Protein AF-A0A800L6W4-F1 (afdb_monomer)

Mean predicted aligned error: 12.7 Å

Solvent-accessible surface area (backbone atoms only — not comparable to full-atom values): 12677 Å² total; per-residue (Å²): 140,82,84,87,80,85,79,83,79,81,82,79,81,77,79,82,71,78,87,62,47,75,42,78,40,44,30,15,32,66,43,82,37,75,94,74,38,31,36,28,30,40,28,51,67,32,86,101,76,44,72,61,48,75,47,75,37,37,46,89,53,74,74,60,54,64,91,66,54,74,33,32,14,34,38,30,38,41,38,42,47,98,89,54,60,32,48,43,71,62,38,81,78,50,78,35,78,63,79,73,78,62,77,56,62,73,51,68,35,80,89,58,45,88,81,57,95,90,59,85,78,82,75,50,76,49,66,39,70,84,67,44,82,45,45,72,70,70,76,86,84,53,50,72,46,80,44,75,38,48,91,84,60,81,52,64,87,45,42,57,42,52,50,54,51,50,45,53,49,52,62,74,44,63,90,43,90,52,58,45,82,45,80,44,66,79,43,65,92,71,54,39,40,65,52,45,38,73,74,42,55,90,74,109

Foldseek 3Di:
DDDDDDDDDDPDPPPPDDDKDKWKKKFFFADDDVVQQWTWTQIDDTPPADHGDTDIFHHPDCVQCVPPDGQFIWIWIWIHGPPDIHIGDIDGPGGHDDPPVPVPVVQVPPLNDDDDPPDDHDWDWDAALVRDIDIPPPDPQAAEDEAEAALPHPDCCHRVVVLVVLLVVCVVCVVPPRYYYYYDYPPPVPDDSPNCCVRCVVSD

Nearest PDB structures (foldseek):
  6n5u-assembly3_C  TM=8.182E-01  e=1.299E-03  Arabidopsis thaliana
  6n5u-assembly2_B  TM=8.202E-01  e=5.659E-03  Arabidopsis thaliana
  2b7j-assembly3_C  TM=8.328E-01  e=1.451E-02  Saccharomyces cerevisiae
  2b7k-assembly3_C  TM=8.221E-01  e=1.451E-02  Saccharomyces cerevisiae
  2b7j-assembly4_D  TM=8.235E-01  e=1.836E-02  Saccharomyces cerevisiae

Structure (mmCIF, N/CA/C/O backbone):
data_AF-A0A800L6W4-F1
#
_entry.id   AF-A0A800L6W4-F1
#
loop_
_atom_site.group_PDB
_atom_site.id
_atom_site.type_symbol
_atom_site.label_atom_id
_atom_site.label_alt_id
_atom_site.label_comp_id
_atom_site.label_asym_id
_atom_site.label_entity_id
_atom_site.label_seq_id
_atom_site.pdbx_PDB_ins_code
_atom_site.Cartn_x
_atom_site.Cartn_y
_atom_site.Cartn_z
_atom_site.occupancy
_atom_site.B_iso_or_equiv
_atom_site.auth_seq_id
_atom_site.auth_comp_id
_atom_site.auth_asym_id
_atom_site.auth_atom_id
_atom_site.pdbx_PDB_model_num
ATOM 1 N N . MET A 1 1 ? 34.433 -32.380 54.733 1.00 36.97 1 MET A N 1
ATOM 2 C CA . MET A 1 1 ? 33.010 -32.759 54.606 1.00 36.97 1 MET A CA 1
ATOM 3 C C . MET A 1 1 ? 32.184 -31.540 55.005 1.00 36.97 1 MET A C 1
ATOM 5 O O . MET A 1 1 ? 31.863 -31.369 56.168 1.00 36.97 1 MET A O 1
ATOM 9 N N . GLU A 1 2 ? 32.315 -30.470 54.226 1.00 40.66 2 GLU A N 1
ATOM 10 C CA . GLU A 1 2 ? 31.406 -30.042 53.142 1.00 40.66 2 GLU A CA 1
ATOM 11 C C . GLU A 1 2 ? 30.227 -29.216 53.678 1.00 40.66 2 GLU A C 1
ATOM 13 O O . GLU A 1 2 ? 29.269 -29.733 54.242 1.00 40.66 2 GLU A O 1
ATOM 18 N N . LYS A 1 3 ? 30.357 -27.890 53.530 1.00 40.25 3 LYS A N 1
ATOM 19 C CA . LYS A 1 3 ? 29.309 -26.895 53.767 1.00 40.25 3 LYS A CA 1
ATOM 20 C C . LYS A 1 3 ? 28.619 -26.637 52.427 1.00 40.25 3 LYS A C 1
ATOM 22 O O . LYS A 1 3 ? 29.251 -26.115 51.514 1.00 40.25 3 LYS A O 1
ATOM 27 N N . ILE A 1 4 ? 27.349 -27.006 52.318 1.00 47.44 4 ILE A N 1
ATOM 28 C CA . ILE A 1 4 ? 26.516 -26.748 51.140 1.00 47.44 4 ILE A CA 1
ATOM 29 C C . ILE A 1 4 ? 25.973 -25.320 51.256 1.00 47.44 4 ILE A C 1
ATOM 31 O O . ILE A 1 4 ? 25.172 -25.022 52.138 1.00 47.44 4 ILE A O 1
ATOM 35 N N . ILE A 1 5 ? 26.452 -24.426 50.392 1.00 48.84 5 ILE A N 1
ATOM 36 C CA . ILE A 1 5 ? 25.929 -23.066 50.225 1.00 48.84 5 ILE A CA 1
ATOM 37 C C . ILE A 1 5 ? 24.896 -23.124 49.098 1.00 48.84 5 ILE A C 1
ATOM 39 O O . ILE A 1 5 ? 25.245 -23.355 47.942 1.00 48.84 5 ILE A O 1
ATOM 43 N N . LEU A 1 6 ? 23.621 -22.949 49.444 1.00 44.56 6 LEU A N 1
ATOM 44 C CA . LEU A 1 6 ? 22.510 -22.911 48.496 1.00 44.56 6 LEU A CA 1
ATOM 45 C C . LEU A 1 6 ? 22.386 -21.480 47.940 1.00 44.56 6 LEU A C 1
ATOM 47 O O . LEU A 1 6 ? 21.906 -20.581 48.628 1.00 44.56 6 LEU A O 1
ATOM 51 N N . PHE A 1 7 ? 22.860 -21.251 46.715 1.00 46.22 7 PHE A N 1
ATOM 52 C CA . PHE A 1 7 ? 22.693 -19.980 46.005 1.00 46.22 7 PHE A CA 1
ATOM 53 C C . PHE A 1 7 ? 21.312 -19.963 45.330 1.00 46.22 7 PHE A C 1
ATOM 55 O O . PHE A 1 7 ? 21.076 -20.684 44.361 1.00 46.22 7 PHE A O 1
ATOM 62 N N . LEU A 1 8 ? 20.385 -19.163 45.859 1.00 48.22 8 LEU A N 1
ATOM 63 C CA . LEU A 1 8 ? 19.062 -18.945 45.274 1.00 48.22 8 LEU A CA 1
ATOM 64 C C . LEU A 1 8 ? 19.195 -17.918 44.134 1.00 48.22 8 LEU A C 1
ATOM 66 O O . LEU A 1 8 ? 19.277 -16.715 44.374 1.00 48.22 8 LEU A O 1
ATOM 70 N N . GLY A 1 9 ? 19.286 -18.398 42.893 1.00 49.75 9 GLY A N 1
ATOM 71 C CA . GLY A 1 9 ? 19.338 -17.556 41.698 1.00 49.75 9 GLY A CA 1
ATOM 72 C C . GLY A 1 9 ? 17.978 -16.923 41.401 1.00 49.75 9 GLY A C 1
ATOM 73 O O . GLY A 1 9 ? 17.054 -17.607 40.967 1.00 49.75 9 GLY A O 1
ATOM 74 N N . LEU A 1 10 ? 17.863 -15.614 41.625 1.00 52.31 10 LEU A N 1
ATOM 75 C CA . LEU A 1 10 ? 16.719 -14.799 41.224 1.00 52.31 10 LEU A CA 1
ATOM 76 C C . LEU A 1 10 ? 16.813 -14.522 39.713 1.00 52.31 10 LEU A C 1
ATOM 78 O O . LEU A 1 10 ? 17.519 -13.614 39.280 1.00 52.31 10 LEU A O 1
ATOM 82 N N . ILE A 1 11 ? 16.128 -15.334 38.905 1.00 54.44 11 ILE A N 1
ATOM 83 C CA . ILE A 1 11 ? 15.961 -15.096 37.466 1.00 54.44 11 ILE A CA 1
ATOM 84 C C . ILE A 1 11 ? 14.954 -13.953 37.300 1.00 54.44 11 ILE A C 1
ATOM 86 O O . ILE A 1 11 ? 13.747 -14.138 37.442 1.00 54.44 11 ILE A O 1
ATOM 90 N N . ILE A 1 12 ? 15.460 -12.752 37.026 1.00 54.62 12 ILE A N 1
ATOM 91 C CA . ILE A 1 12 ? 14.649 -11.608 36.609 1.00 54.62 12 ILE A CA 1
ATOM 92 C C . ILE A 1 12 ? 14.424 -11.750 35.101 1.00 54.62 12 ILE A C 1
ATOM 94 O O . ILE A 1 12 ? 15.284 -11.391 34.297 1.00 54.62 12 ILE A O 1
ATOM 98 N N . CYS A 1 13 ? 13.272 -12.295 34.712 1.00 50.19 13 CYS A N 1
ATOM 99 C CA . CYS A 1 13 ? 12.806 -12.262 33.328 1.00 50.19 13 CYS A CA 1
ATOM 100 C C . CYS A 1 13 ? 12.400 -10.827 32.965 1.00 50.19 13 CYS A C 1
ATOM 102 O O . CYS A 1 13 ? 11.241 -10.443 33.115 1.00 50.19 13 CYS A O 1
ATOM 104 N N . PHE A 1 14 ? 13.349 -10.027 32.478 1.00 50.72 14 PHE A N 1
ATOM 105 C CA . PHE A 1 14 ? 13.030 -8.821 31.717 1.00 50.72 14 PHE A CA 1
ATOM 106 C C . PHE A 1 14 ? 12.394 -9.254 30.391 1.00 50.72 14 PHE A C 1
ATOM 108 O O . PHE A 1 14 ? 13.086 -9.605 29.438 1.00 50.72 14 PHE A O 1
ATOM 115 N N . SER A 1 15 ? 11.060 -9.269 30.344 1.00 46.81 15 SER A N 1
ATOM 116 C CA . SER A 1 15 ? 10.336 -9.353 29.076 1.00 46.81 15 SER A CA 1
ATOM 117 C C . SER A 1 15 ? 10.542 -8.037 28.336 1.00 46.81 15 SER A C 1
ATOM 119 O O . SER A 1 15 ? 9.960 -7.013 28.686 1.00 46.81 15 SER A O 1
ATOM 121 N N . CYS A 1 16 ? 11.424 -8.065 27.343 1.00 44.84 16 CYS A N 1
ATOM 122 C CA . CYS A 1 16 ? 11.610 -6.985 26.390 1.00 44.84 16 CYS A CA 1
ATOM 123 C C . CYS A 1 16 ? 10.446 -7.052 25.391 1.00 44.84 16 CYS A C 1
ATOM 125 O O . CYS A 1 16 ? 10.519 -7.780 24.406 1.00 44.84 16 CYS A O 1
ATOM 127 N N . SER A 1 17 ? 9.336 -6.377 25.691 1.00 57.38 17 SER A N 1
ATOM 128 C CA . SER A 1 17 ? 8.294 -6.121 24.693 1.00 57.38 17 SER A CA 1
ATOM 129 C C . SER A 1 17 ? 8.582 -4.763 24.073 1.00 57.38 17 SER A C 1
ATOM 131 O O . SER A 1 17 ? 8.652 -3.767 24.797 1.00 57.38 17 SER A O 1
ATOM 133 N N . SER A 1 18 ? 8.761 -4.720 22.753 1.00 61.53 18 SER A N 1
ATOM 134 C CA . SER A 1 18 ? 8.815 -3.470 21.997 1.00 61.53 18 SER A CA 1
ATOM 135 C C . SER A 1 18 ? 7.578 -2.615 22.309 1.00 61.53 18 SER A C 1
ATOM 137 O O . SER A 1 18 ? 6.498 -3.174 22.533 1.00 61.53 18 SER A O 1
ATOM 139 N N . PRO A 1 19 ? 7.694 -1.278 22.339 1.00 72.00 19 PRO A N 1
ATOM 140 C CA . PRO A 1 19 ? 6.543 -0.416 22.561 1.00 72.00 19 PRO A CA 1
ATOM 141 C C . PRO A 1 19 ? 5.591 -0.477 21.356 1.00 72.00 19 PRO A C 1
ATOM 143 O O . PRO A 1 19 ? 5.882 0.071 20.297 1.00 72.00 19 PRO A O 1
ATOM 146 N N . GLU A 1 20 ? 4.441 -1.133 21.528 1.00 83.44 20 GLU A N 1
ATOM 147 C CA . GLU A 1 20 ? 3.337 -1.105 20.562 1.00 83.44 20 GLU A CA 1
ATOM 148 C C . GLU A 1 20 ? 2.780 0.325 20.457 1.00 83.44 20 GLU A C 1
ATOM 150 O O . GLU A 1 20 ? 2.462 0.951 21.475 1.00 83.44 20 GLU A O 1
ATOM 155 N N . LYS A 1 21 ? 2.619 0.850 19.235 1.00 90.44 21 LYS A N 1
ATOM 156 C CA . LYS A 1 21 ? 1.853 2.087 19.028 1.00 90.44 21 LYS A CA 1
ATOM 157 C C . LYS A 1 21 ? 0.373 1.737 18.971 1.00 90.44 21 LYS A C 1
ATOM 159 O O . LYS A 1 21 ? -0.017 0.799 18.287 1.00 90.44 21 LYS A O 1
ATOM 164 N N . ILE A 1 22 ? -0.455 2.484 19.690 1.00 94.19 22 ILE A N 1
ATOM 165 C CA . ILE A 1 22 ? -1.898 2.244 19.741 1.00 94.19 22 ILE A CA 1
ATOM 166 C C . ILE A 1 22 ? -2.604 3.486 19.219 1.00 94.19 22 ILE A C 1
ATOM 168 O O . ILE A 1 22 ? -2.436 4.577 19.765 1.00 94.19 22 ILE A O 1
ATOM 172 N N . TYR A 1 23 ? -3.419 3.300 18.189 1.00 94.44 23 TYR A N 1
ATOM 173 C CA . TYR A 1 23 ? -4.260 4.335 17.613 1.00 94.44 23 TYR A CA 1
ATOM 174 C C . TYR A 1 23 ? -5.701 4.131 18.076 1.00 94.44 23 TYR A C 1
ATOM 176 O O . TYR A 1 23 ? -6.226 3.019 18.049 1.00 94.44 23 TYR A O 1
ATOM 184 N N . SER A 1 24 ? -6.346 5.208 18.519 1.00 95.94 24 SER A N 1
ATOM 185 C CA . SER A 1 24 ? -7.789 5.194 18.773 1.00 95.94 24 SER A CA 1
ATOM 186 C C . SER A 1 24 ? -8.513 5.439 17.461 1.00 95.94 24 SER A C 1
ATOM 188 O O . SER A 1 24 ? -8.347 6.504 16.866 1.00 95.94 24 SER A O 1
ATOM 190 N N . VAL A 1 25 ? -9.307 4.468 17.024 1.00 96.44 25 VAL A N 1
ATOM 191 C CA . VAL A 1 25 ? -9.984 4.506 15.729 1.00 96.44 25 VAL A CA 1
ATOM 192 C C . VAL A 1 25 ? -11.489 4.537 15.938 1.00 96.44 25 VAL A C 1
ATOM 194 O O . VAL A 1 25 ? -12.028 3.946 16.878 1.00 96.44 25 VAL A O 1
ATOM 197 N N . LYS A 1 26 ? -12.160 5.273 15.059 1.00 96.50 26 LYS A N 1
ATOM 198 C CA . LYS A 1 26 ? -13.613 5.353 14.965 1.00 96.50 26 LYS A CA 1
ATOM 199 C C . LYS A 1 26 ? -14.009 4.994 13.548 1.00 96.50 26 LYS A C 1
ATOM 201 O O . LYS A 1 26 ? -13.270 5.315 12.622 1.00 96.50 26 LYS A O 1
ATOM 206 N N . GLY A 1 27 ? -15.146 4.341 13.384 1.00 95.81 27 GLY A N 1
ATOM 207 C CA . GLY A 1 27 ? -15.645 4.014 12.058 1.00 95.81 27 GLY A CA 1
ATOM 208 C C . GLY A 1 27 ? -16.964 3.269 12.088 1.00 95.81 27 GLY A C 1
ATOM 209 O O . GLY A 1 27 ? -17.543 3.050 13.154 1.00 95.81 27 GLY A O 1
ATOM 210 N N . THR A 1 28 ? -17.407 2.864 10.907 1.00 96.75 28 THR A N 1
ATOM 211 C CA . THR A 1 28 ? -18.587 2.025 10.699 1.00 96.75 28 THR A CA 1
ATOM 212 C C . THR A 1 28 ? -18.152 0.681 10.127 1.00 96.75 28 THR A C 1
ATOM 214 O O . THR A 1 28 ? -17.348 0.638 9.194 1.00 96.75 28 THR A O 1
ATOM 217 N N . ILE A 1 29 ? -18.665 -0.421 10.676 1.00 96.50 29 ILE A N 1
ATOM 218 C CA . ILE A 1 29 ? -18.371 -1.768 10.172 1.00 96.50 29 ILE A CA 1
ATOM 219 C C . ILE A 1 29 ? -18.951 -1.912 8.768 1.00 96.50 29 ILE A C 1
ATOM 221 O O . ILE A 1 29 ? -20.168 -1.879 8.608 1.00 96.50 29 ILE A O 1
ATOM 225 N N . TYR A 1 30 ? -18.077 -2.095 7.781 1.00 94.19 30 TYR A N 1
ATOM 226 C CA . TYR A 1 30 ? -18.445 -2.280 6.379 1.00 94.19 30 TYR A CA 1
ATOM 227 C C . TYR A 1 30 ? -18.645 -3.764 6.055 1.00 94.19 30 TYR A C 1
ATOM 229 O O . TYR A 1 30 ? -19.641 -4.145 5.453 1.00 94.19 30 TYR A O 1
ATOM 237 N N . GLU A 1 31 ? -17.740 -4.625 6.523 1.00 94.88 31 GLU A N 1
ATOM 238 C CA . GLU A 1 31 ? -17.787 -6.060 6.240 1.00 94.88 31 GLU A CA 1
ATOM 239 C C . GLU A 1 31 ? -17.148 -6.861 7.382 1.00 94.88 31 GLU A C 1
ATOM 241 O O . GLU A 1 31 ? -16.187 -6.410 8.005 1.00 94.88 31 GLU A O 1
ATOM 246 N N . ILE A 1 32 ? -17.639 -8.073 7.651 1.00 94.69 32 ILE A N 1
ATOM 247 C CA . ILE A 1 32 ? -17.076 -8.977 8.666 1.00 94.69 32 ILE A CA 1
ATOM 248 C C . ILE A 1 32 ? -16.663 -10.282 7.977 1.00 94.69 32 ILE A C 1
ATOM 250 O O . ILE A 1 32 ? -17.503 -10.943 7.369 1.00 94.69 32 ILE A O 1
ATOM 254 N N . LYS A 1 33 ? -15.385 -10.675 8.094 1.00 92.62 33 LYS A N 1
ATOM 255 C CA . LYS A 1 33 ? -14.810 -11.891 7.483 1.00 92.62 33 LYS A CA 1
ATOM 256 C C . LYS A 1 33 ? -14.187 -12.805 8.549 1.00 92.62 33 LYS A C 1
ATOM 258 O O . LYS A 1 33 ? -12.958 -12.848 8.670 1.00 92.62 33 LYS A O 1
ATOM 263 N N . PRO A 1 34 ? -14.995 -13.568 9.314 1.00 91.06 34 PRO A N 1
ATOM 264 C CA . PRO A 1 34 ? -14.485 -14.432 10.381 1.00 91.06 34 PRO A CA 1
ATOM 265 C C . PRO A 1 34 ? -13.503 -15.487 9.861 1.00 91.06 34 PRO A C 1
ATOM 267 O O . PRO A 1 34 ? -12.469 -15.719 10.480 1.00 91.06 34 PRO A O 1
ATOM 270 N N . ASP A 1 35 ? -13.776 -16.053 8.680 1.00 90.94 35 ASP A N 1
ATOM 271 C CA . ASP A 1 35 ? -12.936 -17.079 8.046 1.00 90.94 35 ASP A CA 1
ATOM 272 C C . ASP A 1 35 ? -11.521 -16.577 7.718 1.00 90.94 35 ASP A C 1
ATOM 274 O O . ASP A 1 35 ? -10.576 -17.360 7.665 1.00 90.94 35 ASP A O 1
ATOM 278 N N . SER A 1 36 ? -11.363 -15.266 7.507 1.00 91.12 36 SER A N 1
ATOM 279 C CA . SER A 1 36 ? -10.074 -14.618 7.229 1.00 91.12 36 SER A CA 1
ATOM 280 C C . SER A 1 36 ? -9.477 -13.906 8.445 1.00 91.12 36 SER A C 1
ATOM 282 O O . SER A 1 36 ? -8.450 -13.256 8.296 1.00 91.12 36 SER A O 1
ATOM 284 N N . MET A 1 37 ? -10.087 -14.012 9.636 1.00 93.50 37 MET A N 1
ATOM 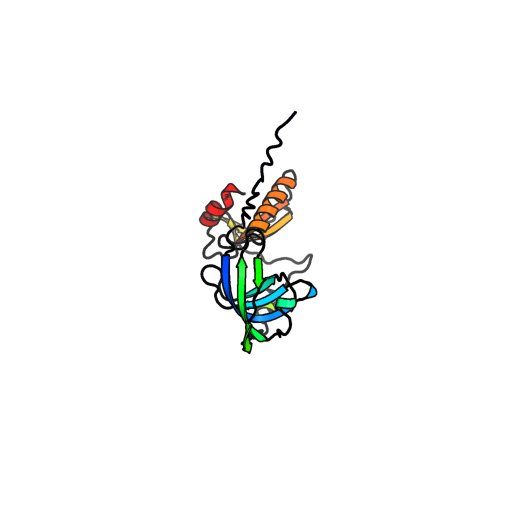285 C CA . MET A 1 37 ? -9.701 -13.251 10.837 1.00 93.50 37 MET A CA 1
ATOM 286 C C . MET A 1 37 ? -9.625 -11.736 10.575 1.00 93.50 37 MET A C 1
ATOM 288 O O . MET A 1 37 ? -8.721 -11.064 11.065 1.00 93.50 37 MET A O 1
ATOM 292 N N . MET A 1 38 ? -10.560 -11.191 9.792 1.00 94.44 38 MET A N 1
ATOM 293 C CA . MET A 1 38 ? -10.549 -9.784 9.381 1.00 94.44 38 MET A CA 1
ATOM 294 C C . MET A 1 38 ? -11.916 -9.123 9.551 1.00 94.44 38 MET A C 1
ATOM 296 O O . MET A 1 38 ? -12.968 -9.755 9.429 1.00 94.44 38 MET A O 1
ATOM 300 N N . ILE A 1 39 ? -11.891 -7.811 9.768 1.00 95.44 39 ILE A N 1
ATOM 301 C CA . ILE A 1 39 ? -13.066 -6.939 9.739 1.00 95.44 39 ILE A CA 1
ATOM 302 C C . ILE A 1 39 ? -12.753 -5.697 8.901 1.00 95.44 39 ILE A C 1
ATOM 304 O O . ILE A 1 39 ? -11.740 -5.041 9.125 1.00 95.44 39 ILE A O 1
ATOM 308 N N . ALA A 1 40 ? -13.589 -5.382 7.914 1.00 95.38 40 ALA A N 1
ATOM 309 C CA . ALA A 1 40 ? -13.449 -4.174 7.108 1.00 95.38 40 ALA A CA 1
ATOM 310 C C . ALA A 1 40 ? -14.266 -3.040 7.725 1.00 95.38 40 ALA A C 1
ATOM 312 O O . ALA A 1 40 ? -15.450 -3.203 8.032 1.00 95.38 40 ALA A O 1
ATOM 313 N N . ILE A 1 41 ? -13.631 -1.887 7.920 1.00 95.12 41 ILE A N 1
ATOM 314 C CA . ILE A 1 41 ? -14.242 -0.735 8.584 1.00 95.12 41 ILE A CA 1
ATOM 315 C C . ILE A 1 41 ? -14.008 0.499 7.725 1.00 95.12 41 ILE A C 1
ATOM 317 O O . ILE A 1 41 ? -12.872 0.794 7.354 1.00 95.12 41 ILE A O 1
ATOM 321 N N . ALA A 1 42 ? -15.088 1.229 7.454 1.00 94.69 42 ALA A N 1
ATOM 322 C CA . ALA A 1 42 ? -15.032 2.597 6.963 1.00 94.69 42 ALA A CA 1
ATOM 323 C C . ALA A 1 42 ? -14.629 3.490 8.143 1.00 94.69 42 ALA A C 1
ATOM 325 O O . ALA A 1 42 ? -15.470 3.829 8.981 1.00 94.69 42 ALA A O 1
ATOM 326 N N . HIS A 1 43 ? -13.335 3.768 8.287 1.00 93.81 43 HIS A N 1
ATOM 327 C CA . HIS A 1 43 ? -12.814 4.487 9.446 1.00 93.81 43 HIS A CA 1
ATOM 328 C C . HIS A 1 43 ? -12.689 5.989 9.184 1.00 93.81 43 HIS A C 1
ATOM 330 O O . HIS A 1 43 ? -12.437 6.428 8.064 1.00 93.81 43 HIS A O 1
ATOM 336 N N . ASP A 1 44 ? -12.815 6.775 10.248 1.00 93.06 44 ASP A N 1
ATOM 337 C CA . ASP A 1 44 ? -12.512 8.203 10.257 1.00 93.06 44 ASP A CA 1
ATOM 338 C C . ASP A 1 44 ? -10.995 8.433 10.181 1.00 93.06 44 ASP A C 1
ATOM 340 O O . ASP A 1 44 ? -10.193 7.508 10.317 1.00 93.06 44 ASP A O 1
ATOM 344 N N . THR A 1 45 ? -10.569 9.688 10.036 1.00 90.81 45 THR A N 1
ATOM 345 C CA . THR A 1 45 ? -9.148 10.053 10.075 1.00 90.81 45 THR A CA 1
ATOM 346 C C . THR A 1 45 ? -8.477 9.477 11.320 1.00 90.81 45 THR A C 1
ATOM 348 O O . THR A 1 45 ? -8.868 9.797 12.446 1.00 90.81 45 THR A O 1
ATOM 351 N N . ILE A 1 46 ? -7.424 8.687 11.114 1.00 91.94 46 ILE A N 1
ATOM 352 C CA . ILE A 1 46 ? -6.540 8.218 12.177 1.00 91.94 46 ILE A CA 1
ATOM 353 C C . ILE A 1 46 ? -5.369 9.205 12.236 1.00 91.94 46 ILE A C 1
ATOM 355 O O . ILE A 1 46 ? -4.558 9.228 11.301 1.00 91.94 46 ILE A O 1
ATOM 359 N N . PRO A 1 47 ? -5.276 10.046 13.287 1.00 88.56 47 PRO A N 1
ATOM 360 C CA . PRO A 1 47 ? -4.248 11.075 13.368 1.00 88.56 47 PRO A CA 1
ATOM 361 C C . PRO A 1 47 ? -2.848 10.489 13.199 1.00 88.56 47 PRO A C 1
ATOM 363 O O . PRO A 1 47 ? -2.538 9.434 13.754 1.00 88.56 47 PRO A O 1
ATOM 366 N N . ASP A 1 48 ? -2.026 11.185 12.414 1.00 84.44 48 ASP A N 1
ATOM 367 C CA . ASP A 1 48 ? -0.632 10.826 12.131 1.00 84.44 48 ASP A CA 1
ATOM 368 C C . ASP A 1 48 ? -0.437 9.460 11.449 1.00 84.44 48 ASP A C 1
ATOM 370 O O . ASP A 1 48 ? 0.681 8.939 11.421 1.00 84.44 48 ASP A O 1
ATOM 374 N N . LEU A 1 49 ? -1.506 8.876 10.892 1.00 83.31 49 LEU A N 1
ATOM 375 C CA . LEU A 1 49 ? -1.447 7.577 10.231 1.00 83.31 49 LEU A CA 1
ATOM 376 C C . LEU A 1 49 ? -2.110 7.564 8.853 1.00 83.31 49 LEU A C 1
ATOM 378 O O . LEU A 1 49 ? -1.446 7.225 7.876 1.00 83.31 49 LEU A O 1
ATOM 382 N N . MET A 1 50 ? -3.402 7.894 8.761 1.00 84.88 50 MET A N 1
ATOM 383 C CA . MET A 1 50 ? -4.155 7.768 7.506 1.00 84.88 50 MET A CA 1
ATOM 384 C C . MET A 1 50 ? -5.474 8.554 7.500 1.00 84.88 50 MET A C 1
ATOM 386 O O . MET A 1 50 ? -6.092 8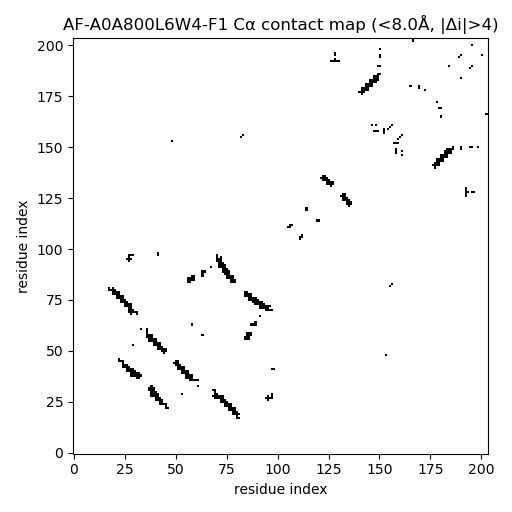.792 8.540 1.00 84.88 50 MET A O 1
ATOM 390 N N . TYR A 1 51 ? -5.894 8.952 6.298 1.00 85.50 51 TYR A N 1
ATOM 391 C CA . TYR A 1 51 ? -7.173 9.614 6.019 1.00 85.50 51 TYR A CA 1
ATOM 392 C C . TYR A 1 51 ? -8.345 8.614 6.014 1.00 85.50 51 TYR A C 1
ATOM 394 O O . TYR A 1 51 ? -8.090 7.411 6.000 1.00 85.50 51 TYR A O 1
ATOM 402 N N . PRO A 1 52 ? -9.610 9.081 6.037 1.00 89.25 52 PRO A N 1
ATOM 403 C CA . PRO A 1 52 ? -10.770 8.197 6.029 1.00 89.25 52 PRO A CA 1
ATOM 404 C C . PRO A 1 52 ? -10.810 7.305 4.785 1.00 89.25 52 PRO A C 1
ATOM 406 O O . PRO A 1 52 ? -10.672 7.807 3.669 1.00 89.25 52 PRO A O 1
ATOM 409 N N . MET A 1 53 ? -11.006 6.003 4.980 1.00 87.94 53 MET A N 1
ATOM 410 C CA . MET A 1 53 ? -11.146 5.008 3.911 1.00 87.94 53 MET A CA 1
ATOM 411 C C . MET A 1 53 ? -11.770 3.713 4.450 1.00 87.94 53 MET A C 1
ATOM 413 O O . MET A 1 53 ? -11.939 3.545 5.660 1.00 87.94 53 MET A O 1
ATOM 417 N N . ILE A 1 54 ? -12.108 2.792 3.545 1.00 91.88 54 ILE A N 1
ATOM 418 C CA . ILE A 1 54 ? -12.501 1.423 3.888 1.00 91.88 54 ILE A CA 1
ATOM 419 C C . ILE A 1 54 ? -11.251 0.557 3.821 1.00 91.88 54 ILE A C 1
ATOM 421 O O . ILE A 1 54 ? -10.620 0.454 2.771 1.00 91.88 54 ILE A O 1
ATOM 425 N N . MET A 1 55 ? -10.887 -0.082 4.929 1.00 91.19 55 MET A N 1
ATOM 426 C CA . MET A 1 55 ? -9.776 -1.030 4.926 1.00 91.19 55 MET A CA 1
ATOM 427 C C . MET A 1 55 ? -10.031 -2.219 5.856 1.00 91.19 55 MET A C 1
ATOM 429 O O . MET A 1 55 ? -10.763 -2.082 6.844 1.00 91.19 55 MET A O 1
ATOM 433 N N . PRO A 1 56 ? -9.434 -3.388 5.559 1.00 93.31 56 PRO A N 1
ATOM 434 C CA . PRO A 1 56 ? -9.459 -4.528 6.458 1.00 93.31 56 PR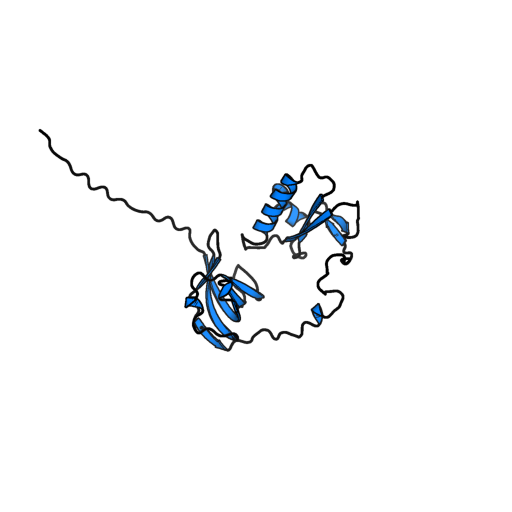O A CA 1
ATOM 435 C C . PRO A 1 56 ? -8.521 -4.313 7.652 1.00 93.31 56 PRO A C 1
ATOM 437 O O . PRO A 1 56 ? -7.393 -3.841 7.507 1.00 93.31 56 PRO A O 1
ATOM 440 N N . PHE A 1 57 ? -8.985 -4.720 8.828 1.00 94.25 57 PHE A N 1
ATOM 441 C CA . PHE A 1 57 ? -8.212 -4.815 10.058 1.00 94.25 57 PHE A CA 1
ATOM 442 C C . PHE A 1 57 ? -8.128 -6.277 10.495 1.00 94.25 57 PHE A C 1
ATOM 444 O O . PHE A 1 57 ? -9.153 -6.953 10.618 1.00 94.25 57 PHE A O 1
ATOM 451 N N . ASP A 1 58 ? -6.910 -6.748 10.762 1.00 94.62 58 ASP A N 1
ATOM 452 C CA . ASP A 1 58 ? -6.672 -8.101 11.266 1.00 94.62 58 ASP A CA 1
ATOM 453 C C . ASP A 1 58 ? -7.174 -8.257 12.708 1.00 94.62 58 ASP A C 1
ATOM 455 O O . ASP A 1 58 ? -7.114 -7.330 13.522 1.00 94.62 58 ASP A O 1
ATOM 459 N N . LEU A 1 59 ? -7.612 -9.464 13.053 1.00 94.62 59 LEU A N 1
ATOM 460 C CA . LEU A 1 59 ? -8.085 -9.851 14.377 1.00 94.62 59 LEU A CA 1
ATOM 461 C C . LEU A 1 59 ? -7.162 -10.917 14.969 1.00 94.62 59 LEU A C 1
ATOM 463 O O . LEU A 1 59 ? -6.726 -11.841 14.286 1.00 94.62 59 LEU A O 1
ATOM 467 N N . LYS A 1 60 ? -6.898 -10.828 16.277 1.00 93.94 60 LYS A N 1
ATOM 468 C CA . LYS A 1 60 ? -6.193 -11.890 17.022 1.00 93.94 60 LYS A CA 1
ATOM 469 C C . LYS A 1 60 ? -7.137 -12.899 17.672 1.00 93.94 60 LYS A C 1
ATOM 471 O O . LYS A 1 60 ? -6.733 -14.032 17.914 1.00 93.94 60 LYS A O 1
ATOM 476 N N . ASP A 1 61 ? -8.366 -12.489 17.960 1.00 93.31 61 ASP A N 1
ATOM 477 C CA . ASP A 1 61 ? -9.395 -13.313 18.590 1.00 93.31 61 ASP A CA 1
ATOM 478 C C . ASP A 1 61 ? -10.752 -12.962 17.968 1.00 93.31 61 ASP A C 1
ATOM 480 O O . ASP A 1 61 ? -11.119 -11.789 17.907 1.00 93.31 61 ASP A O 1
ATOM 484 N N . LEU A 1 62 ? -11.501 -13.967 17.507 1.00 92.31 62 LEU A N 1
ATOM 485 C CA . LEU A 1 62 ? -12.840 -13.769 16.940 1.00 92.31 62 LEU A CA 1
ATOM 486 C C . LEU A 1 62 ? -13.848 -13.276 17.983 1.00 92.31 62 LEU A C 1
ATOM 488 O O . LEU A 1 62 ? -14.854 -12.675 17.618 1.00 92.31 62 LEU A O 1
ATOM 492 N N . LYS A 1 63 ? -13.563 -13.448 19.278 1.00 93.00 63 LYS A N 1
ATOM 493 C CA . LYS A 1 63 ? -14.389 -12.883 20.353 1.00 93.00 63 LYS A CA 1
ATOM 494 C C . LYS A 1 63 ? -14.475 -11.361 20.306 1.00 93.00 63 LYS A C 1
ATOM 496 O O . LYS A 1 63 ? -15.445 -10.799 20.796 1.00 93.00 63 LYS A O 1
ATOM 501 N N . GLU A 1 64 ? -13.488 -10.695 19.708 1.00 89.81 64 GLU A N 1
ATOM 502 C CA . GLU A 1 64 ? -13.484 -9.237 19.531 1.00 89.81 64 GLU A CA 1
ATOM 503 C C . GLU A 1 64 ? -14.624 -8.753 18.622 1.00 89.81 64 GLU A C 1
ATOM 505 O O . GLU A 1 64 ? -15.028 -7.597 18.720 1.00 89.81 64 GLU A O 1
ATOM 510 N N . ILE A 1 65 ? -15.147 -9.631 17.756 1.00 91.62 65 ILE A N 1
ATOM 511 C CA . ILE A 1 65 ? -16.229 -9.320 16.815 1.00 91.62 65 ILE A CA 1
ATOM 512 C C . ILE A 1 65 ? -17.550 -10.029 17.145 1.00 91.62 65 ILE A C 1
ATOM 514 O O . ILE A 1 65 ? -18.518 -9.914 16.392 1.00 91.62 65 ILE A O 1
ATOM 518 N N . GLU A 1 66 ? -17.627 -10.748 18.269 1.00 91.94 66 GLU A N 1
ATOM 519 C CA . GLU A 1 66 ? -18.877 -11.367 18.714 1.00 91.94 66 GLU A CA 1
ATOM 520 C C . GLU A 1 66 ? -19.937 -10.297 19.015 1.00 91.94 66 GLU A C 1
ATOM 522 O O . GLU A 1 66 ? -19.736 -9.393 19.825 1.00 91.94 66 GLU A O 1
ATOM 527 N N . GLY A 1 67 ? -21.098 -10.416 18.368 1.00 91.31 67 GLY A N 1
ATOM 528 C CA . GLY A 1 67 ? -22.217 -9.489 18.551 1.00 91.31 67 GLY A CA 1
ATOM 529 C C . GLY A 1 67 ? -22.104 -8.175 17.774 1.00 91.31 67 GLY A C 1
ATOM 530 O O . GLY A 1 67 ? -22.995 -7.340 17.908 1.00 91.31 67 GLY A O 1
ATOM 531 N N . LEU A 1 68 ? -21.060 -8.000 16.959 1.00 95.88 68 LEU A N 1
ATOM 532 C CA . LEU A 1 68 ? -20.962 -6.889 16.015 1.00 95.88 68 LEU A CA 1
ATOM 533 C C . LEU A 1 68 ? -21.757 -7.184 14.738 1.00 95.88 68 LEU A C 1
ATOM 535 O O . LEU A 1 68 ? -21.811 -8.325 14.277 1.00 95.88 68 LEU A O 1
ATOM 539 N N . SER A 1 69 ? -22.349 -6.146 14.154 1.00 95.31 69 SER A N 1
ATOM 540 C CA . SER A 1 69 ? -23.112 -6.218 12.907 1.00 95.31 69 SER A CA 1
ATOM 541 C C . SER A 1 69 ? -22.625 -5.182 11.895 1.00 95.31 69 SER A C 1
ATOM 543 O O . SER A 1 69 ? -22.125 -4.116 12.254 1.00 95.31 69 SER A O 1
ATOM 545 N N . ILE A 1 70 ? -22.787 -5.485 10.605 1.00 95.44 70 ILE A N 1
ATOM 546 C CA . ILE A 1 70 ? -22.552 -4.513 9.527 1.00 95.44 70 ILE A CA 1
ATOM 547 C C . ILE A 1 70 ? -23.439 -3.283 9.766 1.00 95.44 70 ILE A C 1
ATOM 549 O O . ILE A 1 70 ? -24.615 -3.421 10.099 1.00 95.44 70 ILE A O 1
ATOM 553 N N . GLY A 1 71 ? -22.865 -2.088 9.610 1.00 94.44 71 GLY A N 1
ATOM 554 C CA . GLY A 1 71 ? -23.529 -0.814 9.894 1.00 94.44 71 GLY A CA 1
ATOM 555 C C . GLY A 1 71 ? -23.352 -0.303 11.328 1.00 94.44 71 GLY A C 1
ATOM 556 O O . GLY A 1 71 ? -23.638 0.867 11.591 1.00 94.44 71 GLY A O 1
ATOM 557 N N . ASP A 1 72 ? -22.816 -1.103 12.255 1.00 96.69 72 ASP A N 1
ATOM 558 C CA . ASP A 1 72 ? -22.515 -0.611 13.600 1.00 96.69 72 ASP A CA 1
ATOM 559 C C . ASP A 1 72 ? -21.409 0.448 13.555 1.00 96.69 72 ASP A C 1
ATOM 561 O O . ASP A 1 72 ? -20.345 0.254 12.960 1.00 96.69 72 ASP A O 1
ATOM 565 N N . SER A 1 73 ? -21.637 1.567 14.244 1.00 96.62 73 SER A N 1
ATOM 566 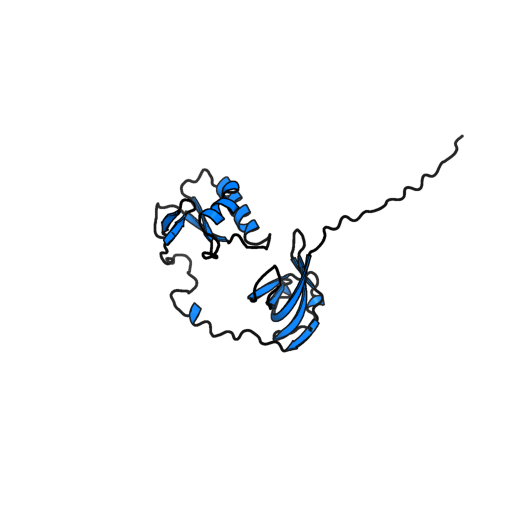C CA . SER A 1 73 ? -20.581 2.532 14.532 1.00 96.62 73 SER A CA 1
ATOM 567 C C . SER A 1 73 ? -19.786 2.045 15.735 1.00 96.62 73 SER A C 1
ATOM 569 O O . SER A 1 73 ? -20.355 1.769 16.797 1.00 96.62 73 SER A O 1
ATOM 571 N N . VAL A 1 74 ? -18.468 1.950 15.581 1.00 97.19 74 VAL A N 1
ATOM 572 C CA . VAL A 1 74 ? -17.561 1.381 16.575 1.00 97.19 74 VAL A CA 1
ATOM 573 C C . VAL A 1 74 ? -16.405 2.313 16.905 1.00 97.19 74 VAL A C 1
ATOM 575 O O . VAL A 1 74 ? -15.861 3.013 16.052 1.00 97.19 74 VAL A O 1
ATOM 578 N N . HIS A 1 75 ? -15.995 2.281 18.170 1.00 97.44 75 HIS A N 1
ATOM 579 C CA . HIS A 1 75 ? -14.685 2.746 18.615 1.00 97.44 75 HIS A CA 1
ATOM 580 C C . HIS A 1 75 ? -13.820 1.529 18.947 1.00 97.44 75 HIS A C 1
ATOM 582 O O . HIS A 1 75 ? -14.304 0.607 19.604 1.00 97.44 75 HIS A O 1
ATOM 588 N N . PHE A 1 76 ? -12.557 1.529 18.533 1.00 97.00 76 PHE A N 1
ATOM 589 C CA . PHE A 1 76 ? -11.636 0.419 18.788 1.00 97.00 76 PHE A CA 1
ATOM 590 C C . PHE A 1 76 ? -10.180 0.889 18.874 1.00 97.00 76 PHE A C 1
ATOM 592 O O . PHE A 1 76 ? -9.845 2.030 18.543 1.00 97.00 76 PHE A O 1
ATOM 599 N N . GLU A 1 77 ? -9.308 0.007 19.356 1.00 96.81 77 GLU A N 1
ATOM 600 C CA . GLU A 1 77 ? -7.861 0.207 19.351 1.00 96.81 77 GLU A CA 1
ATOM 601 C C . GLU A 1 77 ? -7.256 -0.481 18.127 1.00 96.81 77 GLU A C 1
ATOM 603 O O . GLU A 1 77 ? -7.382 -1.697 17.975 1.00 96.81 77 GLU A O 1
ATOM 608 N N . PHE A 1 78 ? -6.548 0.281 17.295 1.00 95.25 78 PHE A N 1
ATOM 609 C CA . PHE A 1 78 ? -5.687 -0.267 16.257 1.00 95.25 78 PHE A CA 1
ATOM 610 C C . PHE A 1 78 ? -4.255 -0.339 16.779 1.00 95.25 78 PHE A C 1
ATOM 612 O O . PHE A 1 78 ? -3.613 0.682 17.042 1.00 95.25 78 PHE A O 1
ATOM 619 N N . VAL A 1 79 ? -3.779 -1.562 16.992 1.00 94.25 79 VAL A N 1
ATOM 620 C CA . VAL A 1 79 ? -2.456 -1.830 17.540 1.00 94.25 79 VAL A CA 1
ATOM 621 C C . VAL A 1 79 ? -1.472 -2.026 16.404 1.00 94.25 79 VAL A C 1
ATOM 623 O O . VAL A 1 79 ? -1.658 -2.868 15.526 1.00 94.25 79 VAL A O 1
ATOM 626 N N . TRP A 1 80 ? -0.400 -1.253 16.460 1.00 88.44 80 TRP A N 1
ATOM 627 C CA . TRP A 1 80 ? 0.675 -1.240 15.495 1.00 88.44 80 TRP A CA 1
ATOM 628 C C . TRP A 1 80 ? 1.937 -1.805 16.139 1.00 88.44 80 TRP A C 1
ATOM 630 O O . TRP A 1 80 ? 2.658 -1.108 16.863 1.00 88.44 80 TRP A O 1
ATOM 640 N N . GLY A 1 81 ? 2.159 -3.100 15.915 1.00 84.56 81 GLY A N 1
ATOM 641 C CA . GLY A 1 81 ? 3.375 -3.793 16.318 1.00 84.56 81 GLY A CA 1
ATOM 642 C C . GLY A 1 81 ? 4.468 -3.704 15.254 1.00 84.56 81 GLY A C 1
ATOM 643 O O . GLY A 1 81 ? 4.253 -3.206 14.151 1.00 84.56 81 GLY A O 1
ATOM 644 N N . ASP A 1 82 ? 5.645 -4.237 15.578 1.00 77.25 82 ASP A N 1
ATOM 645 C CA . ASP A 1 82 ? 6.804 -4.204 14.676 1.00 77.25 82 ASP A CA 1
ATOM 646 C C . ASP A 1 82 ? 6.598 -5.064 13.414 1.00 77.25 82 ASP A C 1
ATOM 648 O O . ASP A 1 82 ? 7.079 -4.721 12.338 1.00 77.25 82 ASP A O 1
ATOM 652 N N . THR A 1 83 ? 5.889 -6.193 13.543 1.00 76.00 83 THR A N 1
ATOM 653 C CA . THR A 1 83 ? 5.736 -7.207 12.478 1.00 76.00 83 THR A CA 1
ATOM 654 C C . THR A 1 83 ? 4.297 -7.415 12.012 1.00 76.00 83 THR A C 1
ATOM 656 O O . THR A 1 83 ? 4.060 -8.032 10.974 1.00 76.00 83 THR A O 1
ATOM 659 N N . SER A 1 84 ? 3.320 -6.944 12.783 1.00 83.44 84 SER A N 1
ATOM 660 C CA . SER A 1 84 ? 1.899 -7.139 12.501 1.00 83.44 84 SER A CA 1
ATOM 661 C C . SER A 1 84 ? 1.071 -6.023 13.116 1.00 83.44 84 SER A C 1
ATOM 663 O O . SER A 1 84 ? 1.460 -5.415 14.117 1.00 83.44 84 SER A O 1
ATOM 665 N N . THR A 1 85 ? -0.090 -5.781 12.522 1.00 90.19 85 THR A N 1
ATOM 666 C CA . THR A 1 85 ? -1.080 -4.826 13.011 1.00 90.19 85 THR A CA 1
ATOM 667 C C . THR A 1 85 ? -2.390 -5.556 13.260 1.00 90.19 85 THR A C 1
ATOM 669 O O . THR A 1 85 ? -2.672 -6.512 12.554 1.00 90.19 85 THR A O 1
ATOM 672 N N . TRP A 1 86 ? -3.178 -5.162 14.257 1.00 94.31 86 TRP A N 1
ATOM 673 C CA . TRP A 1 86 ? -4.479 -5.790 14.526 1.00 94.31 86 TRP A CA 1
ATOM 674 C C . TRP A 1 86 ? -5.413 -4.836 15.266 1.00 94.31 86 TRP A C 1
ATOM 676 O O . TRP A 1 86 ? -4.964 -3.894 15.923 1.00 94.31 86 TRP A O 1
ATOM 686 N N . ALA A 1 87 ? -6.713 -5.096 15.195 1.00 95.62 87 ALA A N 1
ATOM 687 C CA . ALA A 1 87 ? -7.730 -4.376 15.946 1.00 95.62 87 ALA A CA 1
ATOM 688 C C . ALA A 1 87 ? -8.158 -5.143 17.207 1.00 95.62 87 ALA A C 1
ATOM 690 O O . ALA A 1 87 ? -8.150 -6.376 17.241 1.00 95.62 87 ALA A O 1
ATOM 691 N N . ARG A 1 88 ? -8.511 -4.405 18.265 1.00 95.69 88 ARG A N 1
ATOM 692 C CA . ARG A 1 88 ? -9.051 -4.957 19.518 1.00 95.69 88 ARG A CA 1
ATOM 693 C C . ARG A 1 88 ? -9.943 -3.959 20.252 1.00 95.69 88 ARG A C 1
ATOM 695 O O . ARG A 1 88 ? -9.905 -2.760 19.974 1.00 95.69 88 ARG A O 1
ATOM 702 N N . LYS A 1 89 ? -10.648 -4.444 21.277 1.00 95.44 89 LYS A N 1
ATOM 703 C CA . LYS A 1 89 ? -11.498 -3.660 22.185 1.00 95.44 89 LYS A CA 1
ATOM 704 C C . LYS A 1 89 ? -12.574 -2.871 21.444 1.00 95.44 89 LYS A C 1
ATOM 706 O O . LYS A 1 89 ? -12.730 -1.666 21.657 1.00 95.44 89 LYS A O 1
ATOM 711 N N . PHE A 1 90 ? -13.314 -3.556 20.581 1.00 96.69 90 PHE A N 1
ATOM 712 C CA . PHE A 1 90 ? -14.449 -2.955 19.896 1.00 96.69 90 PHE A CA 1
ATOM 713 C C . PHE A 1 90 ? -15.536 -2.537 20.885 1.00 96.69 90 PHE A C 1
ATOM 715 O O . PHE A 1 90 ? -15.913 -3.274 21.797 1.00 96.69 90 PHE A O 1
ATOM 722 N N . LYS A 1 91 ? -16.058 -1.329 20.688 1.00 96.44 91 LYS A N 1
ATOM 723 C CA . LYS A 1 91 ? -17.205 -0.801 21.415 1.00 96.44 91 LYS A CA 1
ATOM 724 C C . LYS A 1 91 ? -18.190 -0.192 20.434 1.00 96.44 91 LYS A C 1
ATOM 726 O O . LYS A 1 91 ? -17.889 0.834 19.827 1.00 96.44 91 LYS A O 1
ATOM 731 N N . VAL A 1 92 ? -19.382 -0.775 20.359 1.00 96.50 92 VAL A N 1
ATOM 732 C CA . VAL A 1 92 ? -20.502 -0.206 19.604 1.00 96.50 92 VAL A CA 1
ATOM 733 C C . VAL A 1 92 ? -20.962 1.086 20.280 1.00 96.50 92 VAL A C 1
ATOM 735 O O . VAL A 1 92 ? -21.224 1.120 21.486 1.00 96.50 92 VAL A O 1
ATOM 738 N N . VAL A 1 93 ? -21.023 2.166 19.506 1.00 95.00 93 VAL A N 1
ATOM 739 C CA . VAL A 1 93 ? -21.471 3.496 19.948 1.00 95.00 93 VAL A CA 1
ATOM 740 C C . VAL A 1 93 ? -22.788 3.926 19.300 1.00 95.00 93 VAL A C 1
ATOM 742 O O . VAL A 1 93 ? -23.369 4.924 19.721 1.00 95.00 93 VAL A O 1
ATOM 745 N N . GLY A 1 94 ? -23.294 3.160 18.332 1.00 93.31 94 GLY A N 1
ATOM 746 C CA . GLY A 1 94 ? -24.577 3.396 17.677 1.00 93.31 94 GLY A CA 1
ATOM 747 C C . GLY A 1 94 ? -24.633 2.744 16.301 1.00 93.31 94 GLY A C 1
ATOM 748 O O . GLY A 1 94 ? -23.874 1.823 16.018 1.00 93.31 94 GLY A O 1
ATOM 749 N N . GLN A 1 95 ? -25.515 3.252 15.447 1.00 93.00 95 GLN 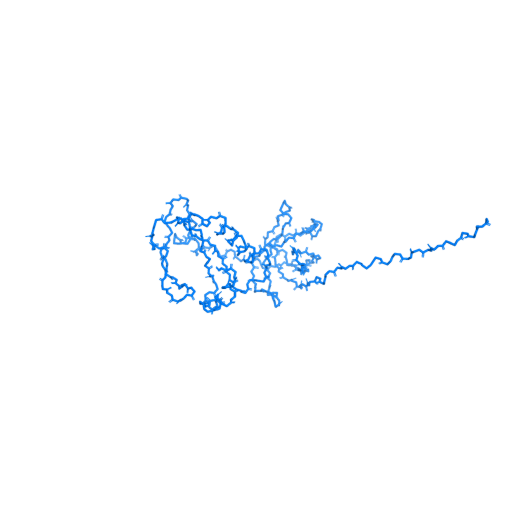A N 1
ATOM 750 C CA . GLN A 1 95 ? -25.538 2.924 14.023 1.00 93.00 95 GLN A CA 1
ATOM 751 C C . GLN A 1 95 ? -24.765 3.997 13.259 1.00 93.00 95 GLN A C 1
ATOM 753 O O . GLN A 1 95 ? -24.984 5.192 13.472 1.00 93.00 95 GLN A O 1
ATOM 758 N N . GLY A 1 96 ? -23.825 3.565 12.429 1.00 86.19 96 GLY A N 1
ATOM 759 C CA . GLY A 1 96 ? -23.035 4.440 11.580 1.00 86.19 96 GLY A CA 1
ATOM 760 C C . GLY A 1 96 ? -23.704 4.659 10.231 1.00 86.19 96 GLY A C 1
ATOM 761 O O . GLY A 1 96 ? -24.606 3.925 9.831 1.00 86.19 96 GLY A O 1
ATOM 762 N N . LYS A 1 97 ? -23.243 5.679 9.508 1.00 84.62 97 LYS A N 1
ATOM 763 C CA . LYS A 1 97 ? -23.524 5.777 8.079 1.00 84.62 97 LYS A CA 1
ATOM 764 C C . LYS A 1 97 ? -22.521 4.865 7.375 1.00 84.62 97 LYS A C 1
ATOM 766 O O . LYS A 1 97 ? -21.313 5.056 7.532 1.00 84.62 97 LYS A O 1
ATOM 771 N N . LEU A 1 98 ? -23.016 3.858 6.663 1.00 82.00 98 LEU A N 1
ATOM 772 C CA . LEU A 1 98 ? -22.197 3.185 5.665 1.00 82.00 98 LEU A CA 1
ATOM 773 C C . LEU A 1 98 ? -21.949 4.186 4.537 1.00 82.00 98 LEU A C 1
ATOM 775 O O . LEU A 1 98 ? -22.866 4.959 4.232 1.00 82.00 98 LEU A O 1
ATOM 779 N N . PRO A 1 99 ? -20.744 4.217 3.945 1.00 75.25 99 PRO A N 1
ATOM 780 C CA . PRO A 1 99 ? -20.587 4.825 2.634 1.00 75.25 99 PRO A CA 1
ATOM 781 C C . PRO A 1 99 ? -21.740 4.296 1.786 1.00 75.25 99 PRO A C 1
ATOM 783 O O . PRO A 1 99 ? -21.973 3.087 1.770 1.00 75.25 99 PRO A O 1
ATOM 786 N N . GLU A 1 100 ? -22.545 5.199 1.224 1.00 67.25 100 GLU A N 1
ATOM 787 C CA . GLU A 1 100 ? -23.408 4.764 0.137 1.00 67.25 100 GLU A CA 1
ATOM 788 C C . GLU A 1 100 ? -22.416 4.190 -0.870 1.00 67.25 100 GLU A C 1
ATOM 790 O O . GLU A 1 100 ? -21.440 4.871 -1.204 1.00 67.25 100 GLU A O 1
ATOM 795 N N . ASP A 1 101 ? -22.592 2.919 -1.241 1.00 55.84 101 ASP A N 1
ATOM 796 C CA . ASP A 1 101 ? -22.115 2.473 -2.537 1.00 55.84 101 ASP A CA 1
ATOM 797 C C . ASP A 1 101 ? -22.872 3.418 -3.484 1.00 55.84 101 ASP A C 1
ATOM 799 O O . ASP A 1 101 ? -24.032 3.186 -3.821 1.00 55.84 101 ASP A O 1
ATOM 803 N N . GLU A 1 102 ? -22.314 4.610 -3.744 1.00 47.44 102 GLU A N 1
ATOM 804 C CA . GLU A 1 102 ? -22.609 5.301 -4.984 1.00 47.44 102 GLU A CA 1
ATOM 805 C C . GLU A 1 102 ? -22.340 4.192 -5.981 1.00 47.44 102 GLU A C 1
ATOM 807 O O . GLU A 1 102 ? -21.195 3.743 -6.047 1.00 47.44 102 GLU A O 1
ATOM 812 N N . ASP A 1 103 ? -23.408 3.634 -6.575 1.00 45.22 103 ASP A N 1
ATOM 813 C CA . ASP A 1 103 ? -23.298 2.723 -7.708 1.00 45.22 103 ASP A CA 1
ATOM 814 C C . ASP A 1 103 ? -22.150 3.294 -8.521 1.00 45.22 103 ASP A C 1
ATOM 816 O O . ASP A 1 103 ? -22.199 4.469 -8.902 1.00 45.22 103 ASP A O 1
ATOM 820 N N . ASP A 1 104 ? -21.048 2.548 -8.542 1.00 45.41 104 ASP A N 1
ATOM 821 C CA . ASP A 1 104 ? -19.726 3.048 -8.877 1.00 45.41 104 ASP A CA 1
ATOM 822 C C . ASP A 1 104 ? -19.731 3.213 -10.407 1.00 45.41 104 ASP A C 1
ATOM 824 O O . ASP A 1 104 ? -19.042 2.511 -11.136 1.00 45.41 104 ASP A O 1
ATOM 828 N N . ASP A 1 105 ? -20.538 4.147 -10.923 1.00 46.28 105 ASP A N 1
ATOM 829 C CA . ASP A 1 105 ? -20.634 4.574 -12.322 1.00 46.28 105 ASP A CA 1
ATOM 830 C C . ASP A 1 105 ? -19.244 5.009 -12.822 1.00 46.28 105 ASP A C 1
ATOM 832 O O . ASP A 1 105 ? -18.986 5.109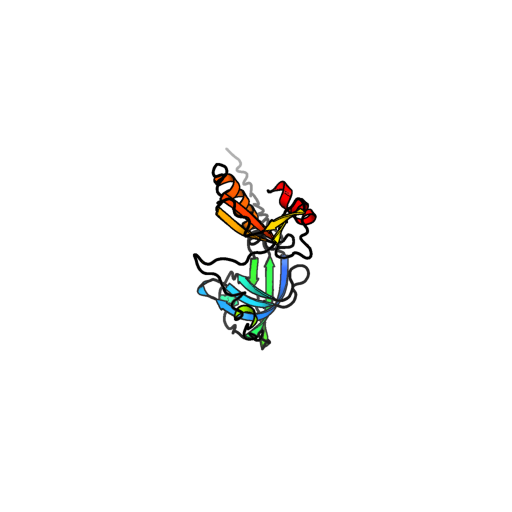 -14.019 1.00 46.28 105 ASP A O 1
ATOM 836 N N . PHE A 1 106 ? -18.317 5.259 -11.890 1.00 45.09 106 PHE A N 1
ATOM 837 C CA . PHE A 1 106 ? -16.901 5.469 -12.141 1.00 45.09 106 PHE A CA 1
ATOM 838 C C . PHE A 1 106 ? -16.157 4.199 -12.603 1.00 45.09 106 PHE A C 1
ATOM 840 O O . PHE A 1 106 ? -15.260 4.305 -13.437 1.00 45.09 106 PHE A O 1
ATOM 847 N N . PHE A 1 107 ? -16.518 3.012 -12.102 1.00 45.69 107 PHE A N 1
ATOM 848 C CA . PHE A 1 107 ? -16.001 1.707 -12.548 1.00 45.69 107 PHE A CA 1
ATOM 849 C C . PHE A 1 107 ? -16.912 1.008 -13.572 1.00 45.69 107 PHE A C 1
ATOM 851 O O . PHE A 1 107 ? -16.457 0.073 -14.231 1.00 45.69 107 PHE A O 1
ATOM 858 N N . GLU A 1 108 ? -18.164 1.453 -13.743 1.00 49.28 108 GLU A N 1
ATOM 859 C CA . GLU A 1 108 ? -19.009 1.046 -14.880 1.00 49.28 108 GLU A CA 1
ATOM 860 C C . GLU A 1 108 ? -18.604 1.722 -16.204 1.00 49.28 108 GLU A C 1
ATOM 862 O O . GLU A 1 108 ? -19.026 1.287 -17.278 1.00 49.28 108 GLU A O 1
ATOM 867 N N . ASP A 1 109 ? -17.743 2.746 -16.167 1.00 57.19 109 ASP A N 1
ATOM 868 C CA . ASP A 1 109 ? -17.055 3.229 -17.365 1.00 57.19 109 ASP A CA 1
ATOM 869 C C . ASP A 1 109 ? -16.138 2.111 -17.895 1.00 57.19 109 ASP A C 1
ATOM 871 O O . ASP A 1 109 ? -15.188 1.687 -17.230 1.00 57.19 109 ASP A O 1
ATOM 875 N N . GLU A 1 110 ? -16.398 1.641 -19.123 1.00 61.19 110 GLU A N 1
ATOM 876 C CA . GLU A 1 110 ? -15.588 0.628 -19.815 1.00 61.19 110 GLU A CA 1
ATOM 877 C C . GLU A 1 110 ? -14.077 0.946 -19.777 1.00 61.19 110 GLU A C 1
ATOM 879 O O . GLU A 1 110 ? -13.249 0.027 -19.828 1.00 61.19 110 GLU A O 1
ATOM 884 N N . ASN A 1 111 ? -13.697 2.225 -19.652 1.00 64.56 111 ASN A N 1
ATOM 885 C CA . ASN A 1 111 ? -12.304 2.658 -19.547 1.00 64.56 111 ASN A CA 1
ATOM 886 C C . ASN A 1 111 ? -11.620 2.287 -18.221 1.00 64.56 111 ASN A C 1
ATOM 888 O O . ASN A 1 111 ? -10.395 2.185 -18.198 1.00 64.56 111 ASN A O 1
ATOM 892 N N . TYR A 1 112 ? -12.368 2.081 -17.135 1.00 68.25 112 TYR A N 1
ATOM 893 C CA . TYR A 1 112 ? -11.830 1.759 -15.804 1.00 68.25 112 TYR A CA 1
ATOM 894 C C . TYR A 1 112 ? -12.157 0.332 -15.338 1.00 68.25 112 TYR A C 1
ATOM 896 O O . TYR A 1 112 ? -11.800 -0.052 -14.223 1.00 68.25 112 TYR A O 1
ATOM 904 N N . SER A 1 113 ? -12.780 -0.468 -16.206 1.00 75.12 113 SER A N 1
ATOM 905 C CA . SER A 1 113 ? -13.042 -1.889 -15.973 1.00 75.12 113 SER A CA 1
ATOM 906 C C . SER A 1 113 ? -11.755 -2.713 -15.786 1.00 75.12 113 SER A C 1
ATOM 908 O O . SER A 1 113 ? -10.709 -2.434 -16.384 1.00 75.12 113 SER A O 1
ATOM 910 N N . GLU A 1 114 ? -11.825 -3.753 -14.945 1.00 82.12 114 GLU A N 1
ATOM 911 C CA . GLU A 1 114 ? -10.717 -4.696 -14.759 1.00 82.12 114 GLU A CA 1
ATOM 912 C C . GLU A 1 114 ? -10.369 -5.375 -16.092 1.00 82.12 114 GLU A C 1
ATOM 914 O O . GLU A 1 114 ? -11.238 -5.914 -16.777 1.00 82.12 114 GLU A O 1
ATOM 919 N N . ARG A 1 115 ? -9.081 -5.368 -16.454 1.00 85.06 115 ARG A N 1
ATOM 920 C CA . ARG A 1 115 ? -8.605 -5.967 -17.705 1.00 85.06 115 ARG A CA 1
ATOM 921 C C . ARG A 1 115 ? -8.332 -7.460 -17.540 1.00 85.06 115 ARG A C 1
ATOM 923 O O . ARG A 1 115 ? -7.592 -7.879 -16.648 1.00 85.06 115 ARG A O 1
ATOM 930 N N . GLY A 1 116 ? -8.875 -8.257 -18.455 1.00 88.75 116 GLY A N 1
ATOM 931 C CA . GLY A 1 116 ? -8.661 -9.701 -18.521 1.00 88.75 116 GLY A CA 1
ATOM 932 C C . GLY A 1 116 ? -7.291 -10.106 -19.084 1.00 88.75 116 GLY A C 1
ATOM 933 O O . GLY A 1 116 ? -6.566 -9.327 -19.705 1.00 88.75 116 GLY A O 1
ATOM 934 N N . ILE A 1 117 ? -6.926 -11.382 -18.917 1.00 90.88 117 ILE A N 1
ATOM 935 C CA . ILE A 1 117 ? -5.695 -11.931 -19.507 1.00 90.88 117 ILE A CA 1
ATOM 936 C C . ILE A 1 117 ? -5.774 -11.851 -21.038 1.00 90.88 117 ILE A C 1
ATOM 938 O O . ILE A 1 117 ? -6.666 -12.431 -21.652 1.00 90.88 117 ILE A O 1
ATOM 942 N N . GLY A 1 118 ? -4.784 -11.198 -21.650 1.00 90.81 118 GLY A N 1
ATOM 943 C CA . GLY A 1 118 ? -4.700 -11.011 -23.102 1.00 90.81 118 GLY A CA 1
ATOM 944 C C . GLY A 1 118 ? -5.327 -9.709 -23.600 1.00 90.81 118 GLY A C 1
ATOM 945 O O . GLY A 1 118 ? -5.175 -9.389 -24.779 1.00 90.81 118 GLY A O 1
ATOM 946 N N . GLU A 1 119 ? -5.980 -8.947 -22.723 1.00 89.88 119 GLU A N 1
ATOM 947 C CA . GLU A 1 119 ? -6.457 -7.607 -23.047 1.00 89.88 119 GLU A CA 1
ATOM 948 C C . GLU A 1 119 ? -5.319 -6.584 -23.049 1.00 89.88 119 GLU A C 1
ATOM 950 O O . GLU A 1 119 ? -4.260 -6.769 -22.441 1.00 89.88 119 GLU A O 1
ATOM 955 N N . ILE A 1 120 ? -5.542 -5.492 -23.777 1.00 86.44 120 ILE A N 1
ATOM 956 C CA . ILE A 1 120 ? -4.590 -4.393 -23.900 1.00 86.44 120 ILE A CA 1
ATOM 957 C C . ILE A 1 120 ? -4.929 -3.356 -22.832 1.00 86.44 120 ILE A C 1
ATOM 959 O O . ILE A 1 120 ? -6.066 -2.903 -22.740 1.00 86.44 120 ILE A O 1
ATOM 963 N N . ILE A 1 121 ? -3.927 -2.970 -22.044 1.00 86.31 121 ILE A N 1
ATOM 964 C CA . ILE A 1 121 ? -4.037 -1.856 -21.101 1.00 86.31 121 ILE A CA 1
ATOM 965 C C . ILE A 1 121 ? -3.868 -0.518 -21.823 1.00 86.31 121 ILE A C 1
ATOM 967 O O . ILE A 1 121 ? -3.142 -0.422 -22.818 1.00 86.31 121 ILE A O 1
ATOM 971 N N . ASP A 1 122 ? -4.500 0.526 -21.295 1.00 86.44 122 ASP A N 1
ATOM 972 C CA . ASP A 1 122 ? -4.416 1.861 -21.871 1.00 86.44 122 ASP A CA 1
ATOM 973 C C . ASP A 1 122 ? -2.993 2.417 -21.841 1.00 86.44 122 ASP A C 1
ATOM 975 O O . ASP A 1 122 ? -2.215 2.221 -20.900 1.00 86.44 122 ASP A O 1
ATOM 979 N N . ASN A 1 123 ? -2.640 3.138 -22.904 1.00 89.31 123 ASN A N 1
ATOM 980 C CA . ASN A 1 123 ? -1.336 3.764 -22.980 1.00 89.31 123 ASN A CA 1
ATOM 981 C C . ASN A 1 123 ? -1.306 5.051 -22.158 1.00 89.31 123 ASN A C 1
ATOM 983 O O . ASN A 1 123 ? -2.029 6.005 -22.442 1.00 89.31 123 ASN A O 1
ATOM 987 N N . VAL A 1 124 ? -0.380 5.114 -21.212 1.00 88.94 124 VAL A N 1
ATOM 988 C CA . VAL A 1 124 ? -0.130 6.283 -20.370 1.00 88.94 124 VAL A CA 1
ATOM 989 C C . VAL A 1 124 ? 1.354 6.629 -20.378 1.00 88.94 124 VAL A C 1
ATOM 991 O O . VAL A 1 124 ? 2.208 5.766 -20.592 1.00 88.94 124 VAL A O 1
ATOM 994 N N . ALA A 1 125 ? 1.649 7.915 -20.187 1.00 92.56 125 ALA A N 1
ATOM 995 C CA . ALA A 1 125 ? 3.003 8.452 -20.142 1.00 92.56 125 ALA A CA 1
ATOM 996 C C . ALA A 1 125 ? 3.348 8.896 -18.718 1.00 92.56 125 ALA A C 1
ATOM 998 O O . ALA A 1 125 ? 2.574 9.607 -18.079 1.00 92.56 125 ALA A O 1
ATOM 999 N N . PHE A 1 126 ? 4.534 8.514 -18.263 1.00 93.56 126 PHE A N 1
ATOM 1000 C CA . PHE A 1 126 ? 5.095 8.828 -16.956 1.00 93.56 126 PHE A CA 1
ATOM 1001 C C . PHE A 1 126 ? 6.475 9.473 -17.104 1.00 93.56 126 PHE A C 1
ATOM 1003 O O . PHE A 1 126 ? 7.015 9.592 -18.207 1.00 93.56 126 PHE A O 1
ATOM 1010 N N . LEU A 1 127 ? 7.038 9.877 -15.967 1.00 94.88 127 LEU A N 1
ATOM 1011 C CA . LEU A 1 127 ? 8.441 10.244 -15.835 1.00 94.88 127 LEU A CA 1
ATOM 1012 C C . LEU A 1 127 ? 9.176 9.130 -15.089 1.00 94.88 127 LEU A C 1
ATOM 1014 O O . LEU A 1 127 ? 8.668 8.632 -14.084 1.00 94.88 127 LEU A O 1
ATOM 1018 N N . ASP A 1 128 ? 10.364 8.769 -15.562 1.00 93.25 128 ASP A N 1
ATOM 1019 C CA . ASP A 1 128 ? 11.289 7.943 -14.789 1.00 93.25 128 ASP A CA 1
ATOM 1020 C C . ASP A 1 128 ? 12.036 8.769 -13.722 1.00 93.25 128 ASP A C 1
ATOM 1022 O O . ASP A 1 128 ? 11.829 9.977 -13.563 1.00 93.25 128 ASP A O 1
ATOM 1026 N N . LEU A 1 129 ? 12.929 8.111 -12.975 1.00 92.50 129 LEU A N 1
ATOM 1027 C CA . LEU A 1 129 ? 13.720 8.739 -11.908 1.00 92.50 129 LEU A CA 1
ATOM 1028 C C . LEU A 1 129 ? 14.724 9.787 -12.411 1.00 92.50 129 LEU A C 1
ATOM 1030 O O . LEU A 1 129 ? 15.185 10.614 -11.622 1.00 92.50 129 LEU A O 1
ATOM 1034 N N . ASP A 1 130 ? 15.050 9.779 -13.702 1.00 93.69 130 ASP A N 1
ATOM 1035 C CA . ASP A 1 130 ? 15.909 10.768 -14.353 1.00 93.69 130 ASP A CA 1
ATOM 1036 C C . ASP A 1 130 ? 15.088 11.844 -15.087 1.00 93.69 130 ASP A C 1
ATOM 1038 O O . ASP A 1 130 ? 15.641 12.693 -15.786 1.00 93.69 130 ASP A O 1
ATOM 1042 N N . SER A 1 131 ? 13.768 11.874 -14.857 1.00 94.44 131 SER A N 1
ATOM 1043 C CA . SER A 1 131 ? 12.811 12.797 -15.480 1.00 94.44 131 SER A CA 1
ATOM 1044 C C . SER A 1 131 ? 12.703 12.654 -17.003 1.00 94.44 131 SER A C 1
ATOM 1046 O O . SER A 1 131 ? 12.298 13.597 -17.688 1.00 94.44 131 SER A O 1
ATOM 1048 N N . SER A 1 132 ? 13.032 11.480 -17.539 1.00 94.56 132 SER A N 1
ATOM 1049 C CA . SER A 1 132 ? 12.773 11.133 -18.936 1.00 94.56 132 SER A CA 1
ATOM 1050 C C . SER A 1 132 ? 11.348 10.610 -19.093 1.00 94.56 132 SER A C 1
ATOM 1052 O O . SER A 1 132 ? 10.806 9.954 -18.204 1.00 94.56 132 SER A O 1
ATOM 1054 N N . PHE A 1 133 ? 10.726 10.898 -20.236 1.00 94.31 133 PHE A N 1
ATOM 1055 C CA . PHE A 1 133 ? 9.398 10.375 -20.547 1.00 94.31 133 PHE A CA 1
ATOM 1056 C C . PHE A 1 133 ? 9.457 8.883 -20.871 1.00 94.31 133 PHE A C 1
ATOM 1058 O O . PHE A 1 133 ? 10.252 8.467 -21.712 1.00 94.31 133 PHE A O 1
ATOM 1065 N N . VAL A 1 134 ? 8.558 8.112 -20.263 1.00 92.12 134 VAL A N 1
ATOM 1066 C CA . VAL A 1 134 ? 8.373 6.679 -20.524 1.00 92.12 134 VAL A CA 1
ATOM 1067 C C . VAL A 1 134 ? 6.888 6.408 -20.728 1.00 92.12 134 VAL A C 1
ATOM 1069 O O . VAL A 1 134 ? 6.063 6.916 -19.968 1.00 92.12 134 VAL A O 1
ATOM 1072 N N . ARG A 1 135 ? 6.516 5.626 -21.743 1.00 92.19 135 ARG A N 1
ATOM 1073 C CA . ARG A 1 135 ? 5.118 5.246 -22.002 1.00 92.19 135 ARG A CA 1
ATOM 1074 C C . ARG A 1 135 ? 4.939 3.745 -21.839 1.00 92.19 135 ARG A C 1
ATOM 1076 O O . ARG A 1 135 ? 5.821 2.974 -22.202 1.00 92.19 135 ARG A O 1
ATOM 1083 N N . LEU A 1 136 ? 3.776 3.304 -21.364 1.00 86.88 136 LEU A N 1
ATOM 1084 C CA . LEU A 1 136 ? 3.500 1.863 -21.243 1.00 86.88 136 LEU A CA 1
ATOM 1085 C C . LEU A 1 136 ? 3.501 1.148 -22.600 1.00 86.88 136 LEU A C 1
ATOM 1087 O O . LEU A 1 136 ? 3.908 -0.010 -22.684 1.00 86.88 136 LEU A O 1
ATOM 1091 N N . SER A 1 137 ? 3.104 1.845 -23.669 1.00 85.94 137 SER A N 1
ATOM 1092 C CA . SER A 1 137 ? 3.156 1.316 -25.035 1.00 85.94 137 SER A CA 1
ATOM 1093 C C . SER A 1 137 ? 4.563 1.171 -25.605 1.00 85.94 137 SER A C 1
ATOM 1095 O O . SER A 1 137 ? 4.700 0.595 -26.684 1.00 85.94 137 SER A O 1
ATOM 1097 N N . ASP A 1 138 ? 5.589 1.748 -24.969 1.00 84.31 138 ASP A N 1
ATOM 1098 C CA . ASP A 1 138 ? 6.958 1.693 -25.480 1.00 84.31 138 ASP A CA 1
ATOM 1099 C C . ASP A 1 138 ? 7.441 0.246 -25.381 1.00 84.31 138 ASP A C 1
ATOM 1101 O O . ASP A 1 138 ? 7.891 -0.212 -24.336 1.00 84.31 138 ASP A O 1
ATOM 1105 N N . SER A 1 139 ? 7.277 -0.525 -26.451 1.00 74.12 139 SER A N 1
ATOM 1106 C CA . SER A 1 139 ? 7.599 -1.947 -26.464 1.00 74.12 139 SER A CA 1
ATOM 1107 C C . SER A 1 139 ? 8.981 -2.172 -27.057 1.00 74.12 139 SER A C 1
ATOM 1109 O O . SER A 1 139 ? 9.265 -1.790 -28.189 1.00 74.12 139 SER A O 1
ATOM 1111 N N . ASP A 1 140 ? 9.827 -2.843 -26.291 1.00 84.94 140 ASP A N 1
ATOM 1112 C CA . ASP A 1 140 ? 11.108 -3.402 -26.716 1.00 84.94 140 ASP A CA 1
ATOM 1113 C C . ASP A 1 140 ? 11.072 -4.944 -26.709 1.00 84.94 140 ASP A C 1
ATOM 1115 O O . ASP A 1 140 ? 12.110 -5.602 -26.773 1.00 84.94 140 ASP A O 1
ATOM 1119 N N . GLY A 1 141 ? 9.865 -5.527 -26.646 1.00 87.88 141 GLY A N 1
ATOM 1120 C CA . GLY A 1 141 ? 9.635 -6.972 -26.595 1.00 87.88 141 GLY A CA 1
ATOM 1121 C C . GLY A 1 141 ? 9.851 -7.617 -25.222 1.00 87.88 141 GLY A C 1
ATOM 1122 O O . GLY A 1 141 ? 9.761 -8.841 -25.125 1.00 87.88 141 GLY A O 1
ATOM 1123 N N . LYS A 1 142 ? 10.128 -6.834 -24.172 1.00 90.31 142 LYS A N 1
ATOM 1124 C CA . LYS A 1 142 ? 10.332 -7.349 -22.812 1.00 90.31 142 LYS A CA 1
ATOM 1125 C C . LYS A 1 142 ? 9.021 -7.569 -22.055 1.00 90.31 142 LYS A C 1
ATOM 1127 O O . LYS A 1 142 ? 8.026 -6.874 -22.262 1.00 90.31 142 LYS A O 1
ATOM 1132 N N . TYR A 1 143 ? 9.048 -8.514 -21.122 1.00 91.44 143 TYR A N 1
ATOM 1133 C CA . TYR A 1 143 ? 7.991 -8.755 -20.146 1.00 91.44 143 TYR A CA 1
ATOM 1134 C C . TYR A 1 143 ? 8.126 -7.775 -18.984 1.00 91.44 143 TYR A C 1
ATOM 1136 O O . TYR A 1 143 ? 9.141 -7.776 -18.288 1.00 91.44 143 TYR A O 1
ATOM 1144 N N . ARG A 1 144 ? 7.092 -6.963 -18.747 1.00 90.38 144 ARG A N 1
ATOM 1145 C CA . ARG A 1 144 ? 7.090 -5.966 -17.671 1.00 90.38 144 ARG A CA 1
ATOM 1146 C C . ARG A 1 144 ? 6.156 -6.362 -16.542 1.00 90.38 144 ARG A C 1
ATOM 1148 O O . ARG A 1 144 ? 4.978 -6.623 -16.766 1.00 90.38 144 ARG A O 1
ATOM 1155 N N . PHE A 1 145 ? 6.688 -6.360 -15.329 1.00 92.38 145 PHE A N 1
ATOM 1156 C CA . PHE A 1 145 ? 5.946 -6.596 -14.100 1.00 92.38 145 PHE A CA 1
ATOM 1157 C C . PHE A 1 145 ? 5.719 -5.257 -13.410 1.00 92.38 145 PHE A C 1
ATOM 1159 O O . PHE A 1 145 ? 6.664 -4.648 -12.909 1.00 92.38 145 PHE A O 1
ATOM 1166 N N . LEU A 1 146 ? 4.470 -4.793 -13.412 1.00 92.00 146 LEU A N 1
ATOM 1167 C CA . LEU A 1 146 ? 4.085 -3.530 -12.791 1.00 92.00 146 LEU A CA 1
ATOM 1168 C C . LEU A 1 146 ? 3.730 -3.755 -11.317 1.00 92.00 146 LEU A C 1
ATOM 1170 O O . LEU A 1 146 ? 2.978 -4.666 -10.979 1.00 92.00 146 LEU A O 1
ATOM 1174 N N . SER A 1 147 ? 4.271 -2.919 -10.438 1.00 93.19 147 SER A N 1
ATOM 1175 C CA . SER A 1 147 ? 3.919 -2.846 -9.017 1.00 93.19 147 SER A CA 1
ATOM 1176 C C . SER A 1 147 ? 3.571 -1.407 -8.655 1.00 93.19 147 SER A C 1
ATOM 1178 O O . SER A 1 147 ? 4.197 -0.482 -9.160 1.00 93.19 147 SER A O 1
ATOM 1180 N N . PHE A 1 148 ? 2.607 -1.204 -7.761 1.00 91.88 148 PHE A N 1
ATOM 1181 C CA . PHE A 1 148 ? 2.194 0.130 -7.324 1.00 91.88 148 PHE A CA 1
ATOM 1182 C C . PHE A 1 148 ? 2.709 0.430 -5.918 1.00 91.88 148 PHE A C 1
ATOM 1184 O O . PHE A 1 148 ? 2.648 -0.428 -5.036 1.00 91.88 148 PHE A O 1
ATOM 1191 N N . ILE A 1 149 ? 3.232 1.639 -5.717 1.00 91.69 149 ILE A N 1
ATOM 1192 C CA . ILE A 1 149 ? 3.838 2.088 -4.456 1.00 91.69 149 ILE A CA 1
ATOM 1193 C C . ILE A 1 149 ? 3.530 3.566 -4.185 1.00 91.69 149 ILE A C 1
ATOM 1195 O O . ILE A 1 149 ? 2.994 4.260 -5.040 1.00 91.69 149 ILE A O 1
ATOM 1199 N N . PHE A 1 150 ? 3.900 4.062 -3.006 1.00 90.88 150 PHE A N 1
ATOM 1200 C CA . PHE A 1 150 ? 4.102 5.490 -2.755 1.00 90.88 150 PHE A CA 1
ATOM 1201 C C . PHE A 1 150 ? 5.000 5.697 -1.529 1.00 90.88 150 PHE A C 1
ATOM 1203 O O . PHE A 1 150 ? 5.004 4.861 -0.618 1.00 90.88 150 PHE A O 1
ATOM 1210 N N . THR A 1 151 ? 5.750 6.801 -1.473 1.00 88.75 151 THR A N 1
ATOM 1211 C CA . THR A 1 151 ? 6.788 6.999 -0.434 1.00 88.75 151 THR A CA 1
ATOM 1212 C C . THR A 1 151 ? 6.229 7.177 0.976 1.00 88.75 151 THR A C 1
ATOM 1214 O O . THR A 1 151 ? 6.876 6.820 1.959 1.00 88.75 151 THR A O 1
ATOM 1217 N N . ARG A 1 152 ? 5.000 7.688 1.099 1.00 86.31 152 ARG A N 1
ATOM 1218 C CA . ARG A 1 152 ? 4.345 7.946 2.391 1.00 86.31 152 ARG A CA 1
ATOM 1219 C C . ARG A 1 152 ? 3.603 6.739 2.957 1.00 86.31 152 ARG A C 1
ATOM 1221 O O . ARG A 1 152 ? 2.893 6.896 3.945 1.00 86.31 152 ARG A O 1
ATOM 1228 N N . CYS A 1 153 ? 3.729 5.556 2.354 1.00 80.50 153 CYS A N 1
ATOM 1229 C CA . CYS A 1 153 ? 3.041 4.359 2.825 1.00 80.50 153 CYS A CA 1
ATOM 1230 C C . CYS A 1 153 ? 3.580 3.933 4.199 1.00 80.50 153 CYS A C 1
ATOM 1232 O O . CYS A 1 153 ? 4.724 3.480 4.287 1.00 80.50 153 CYS A O 1
ATOM 1234 N N . PRO A 1 154 ? 2.782 4.034 5.279 1.00 70.56 154 PRO A N 1
ATOM 1235 C CA . PRO A 1 154 ? 3.288 3.756 6.616 1.00 70.56 154 PRO A CA 1
ATOM 1236 C C . PRO A 1 154 ? 3.379 2.250 6.893 1.00 70.56 154 PRO A C 1
ATOM 1238 O O . PRO A 1 154 ? 4.170 1.835 7.733 1.00 70.56 154 PRO A O 1
ATOM 1241 N N . MET A 1 155 ? 2.572 1.427 6.211 1.00 70.81 155 MET A N 1
ATOM 1242 C CA . MET A 1 155 ? 2.384 0.007 6.523 1.00 70.81 155 MET A CA 1
ATOM 1243 C C . MET A 1 155 ? 3.575 -0.858 6.072 1.00 70.81 155 MET A C 1
ATOM 1245 O O . MET A 1 155 ? 3.773 -1.003 4.865 1.00 70.81 155 MET A O 1
ATOM 1249 N N . PRO A 1 156 ? 4.302 -1.531 6.992 1.00 67.56 156 PRO A N 1
ATOM 1250 C CA . PRO A 1 156 ? 5.467 -2.357 6.654 1.00 67.56 156 PRO A CA 1
ATOM 1251 C C . PRO A 1 156 ? 5.151 -3.488 5.668 1.00 67.56 156 PRO A C 1
ATOM 1253 O O . PRO A 1 156 ? 5.936 -3.776 4.769 1.00 67.56 156 PRO A O 1
ATOM 1256 N N . ASN A 1 157 ? 3.968 -4.092 5.805 1.00 70.75 157 ASN A N 1
ATOM 1257 C CA . ASN A 1 157 ? 3.542 -5.247 5.011 1.00 70.75 157 ASN A CA 1
ATOM 1258 C C . ASN A 1 157 ? 2.948 -4.872 3.639 1.00 70.75 157 ASN A C 1
ATOM 1260 O O . ASN A 1 157 ? 2.523 -5.760 2.908 1.00 70.75 157 ASN A O 1
ATOM 1264 N N . MET A 1 158 ? 2.916 -3.581 3.290 1.00 79.75 158 MET A N 1
ATOM 1265 C CA . MET A 1 158 ? 2.393 -3.084 2.013 1.00 79.75 158 MET A CA 1
ATOM 1266 C C . MET A 1 158 ? 3.543 -2.641 1.097 1.00 79.75 158 MET A C 1
ATOM 1268 O O . MET A 1 158 ? 4.307 -3.482 0.626 1.00 79.75 158 MET A O 1
ATOM 1272 N N . CYS A 1 159 ? 3.714 -1.335 0.854 1.00 81.06 159 CYS A N 1
ATOM 1273 C CA . CYS A 1 159 ? 4.724 -0.833 -0.084 1.00 81.06 159 CYS A CA 1
ATOM 1274 C C . CYS A 1 159 ? 6.158 -1.292 0.250 1.00 81.06 159 CYS A C 1
ATOM 1276 O O . CYS A 1 159 ? 6.853 -1.712 -0.674 1.00 81.06 159 CYS A O 1
ATOM 1278 N N . PRO A 1 160 ? 6.624 -1.302 1.516 1.00 82.19 160 PRO A N 1
ATOM 1279 C CA . PRO A 1 160 ? 7.957 -1.815 1.833 1.00 82.19 160 PRO A CA 1
ATOM 1280 C C . PRO A 1 160 ? 8.126 -3.298 1.468 1.00 82.19 160 PRO A C 1
ATOM 1282 O O . PRO A 1 160 ? 9.137 -3.671 0.874 1.00 82.19 160 PRO A O 1
ATOM 1285 N N . ALA A 1 161 ? 7.124 -4.142 1.734 1.00 84.69 161 ALA A N 1
ATOM 1286 C CA . ALA A 1 161 ? 7.146 -5.550 1.334 1.00 84.69 161 ALA A CA 1
ATOM 1287 C C . ALA A 1 161 ? 7.156 -5.728 -0.196 1.00 84.69 161 ALA A C 1
ATOM 1289 O O . ALA A 1 161 ? 7.892 -6.571 -0.713 1.00 84.69 161 ALA A O 1
ATOM 1290 N N . VAL A 1 162 ? 6.389 -4.911 -0.928 1.00 89.44 162 VAL A N 1
ATOM 1291 C CA . VAL A 1 162 ? 6.386 -4.891 -2.401 1.00 89.44 162 VAL A CA 1
ATOM 1292 C C . VAL A 1 162 ? 7.770 -4.543 -2.947 1.00 89.44 162 VAL A C 1
ATOM 1294 O O . VAL A 1 162 ? 8.255 -5.227 -3.848 1.00 89.44 162 VAL A O 1
ATOM 1297 N N . VAL A 1 163 ? 8.428 -3.530 -2.380 1.00 89.19 163 VAL A N 1
ATOM 1298 C CA . VAL A 1 163 ? 9.768 -3.086 -2.796 1.00 89.19 163 VAL A CA 1
ATOM 1299 C C . VAL A 1 163 ? 10.806 -4.179 -2.542 1.00 89.19 163 VAL A C 1
ATOM 1301 O O . VAL A 1 163 ? 11.548 -4.534 -3.454 1.00 89.19 163 VAL A O 1
ATOM 1304 N N . ILE A 1 164 ? 10.809 -4.790 -1.352 1.00 89.06 164 ILE A N 1
ATOM 1305 C CA . ILE A 1 164 ? 11.725 -5.896 -1.016 1.00 89.06 164 ILE A CA 1
ATOM 1306 C C . ILE A 1 164 ? 11.513 -7.096 -1.950 1.00 89.06 164 ILE A C 1
ATOM 1308 O O . ILE A 1 164 ? 12.474 -7.710 -2.416 1.00 89.06 164 ILE A O 1
ATOM 1312 N N . LYS A 1 165 ? 10.255 -7.437 -2.251 1.00 90.81 165 LYS A N 1
ATOM 1313 C CA . LYS A 1 165 ? 9.929 -8.527 -3.178 1.00 90.81 165 LYS A CA 1
ATOM 1314 C C . LYS A 1 165 ? 10.424 -8.224 -4.593 1.00 90.81 165 LYS A C 1
ATOM 1316 O O . LYS A 1 165 ? 10.970 -9.117 -5.236 1.00 90.81 165 LYS A O 1
ATOM 1321 N N . ASN A 1 166 ? 10.254 -6.990 -5.067 1.00 92.50 166 ASN A N 1
ATOM 1322 C CA . ASN A 1 166 ? 10.750 -6.569 -6.377 1.00 92.50 166 ASN A CA 1
ATOM 1323 C C . ASN A 1 166 ? 12.283 -6.608 -6.441 1.00 92.50 166 ASN A C 1
ATOM 1325 O O . ASN A 1 166 ? 12.813 -7.163 -7.397 1.00 92.50 166 ASN A O 1
ATOM 1329 N N . ASP A 1 167 ? 12.990 -6.126 -5.414 1.00 91.25 167 ASP A N 1
ATOM 1330 C CA . ASP A 1 167 ? 14.457 -6.218 -5.329 1.00 91.25 167 ASP A CA 1
ATOM 1331 C C . ASP A 1 167 ? 14.943 -7.676 -5.399 1.00 91.25 167 ASP A C 1
ATOM 1333 O O . ASP A 1 167 ? 15.837 -8.018 -6.179 1.00 91.25 167 ASP A O 1
ATOM 1337 N N . TYR A 1 168 ? 14.304 -8.570 -4.637 1.00 93.19 168 TYR A N 1
ATOM 1338 C CA . TYR A 1 168 ? 14.618 -9.996 -4.678 1.00 93.19 168 TYR A CA 1
ATOM 1339 C C . TYR A 1 168 ? 14.419 -10.590 -6.079 1.00 93.19 168 TYR A C 1
ATOM 1341 O O . TYR A 1 168 ? 15.293 -11.301 -6.580 1.00 93.19 168 TYR A O 1
ATOM 1349 N N . LEU A 1 169 ? 13.286 -10.296 -6.725 1.00 93.69 169 LEU A N 1
ATOM 1350 C CA . LEU A 1 169 ? 12.977 -10.803 -8.062 1.00 93.69 169 LEU A CA 1
ATOM 1351 C C . LEU A 1 169 ? 13.932 -10.233 -9.119 1.00 93.69 169 LEU A C 1
ATOM 1353 O O . LEU A 1 169 ? 14.473 -10.999 -9.915 1.00 93.69 169 LEU A O 1
ATOM 1357 N N . ALA A 1 170 ? 14.217 -8.931 -9.087 1.00 91.50 170 ALA A N 1
ATOM 1358 C CA . ALA A 1 170 ? 15.170 -8.292 -9.991 1.00 91.50 170 ALA A CA 1
ATOM 1359 C C . ALA A 1 170 ? 16.565 -8.932 -9.889 1.00 91.50 170 ALA A C 1
ATOM 1361 O O . ALA A 1 170 ? 17.197 -9.224 -10.905 1.00 91.50 170 ALA A O 1
ATOM 1362 N N . LYS A 1 171 ? 17.024 -9.243 -8.669 1.00 92.44 171 LYS A N 1
ATOM 1363 C CA . LYS A 1 171 ? 18.284 -9.970 -8.440 1.00 92.44 171 LYS A CA 1
ATOM 1364 C C . LYS A 1 171 ? 18.230 -11.416 -8.935 1.00 92.44 171 LYS A C 1
ATOM 1366 O O . LYS A 1 171 ? 19.193 -11.880 -9.542 1.00 92.44 171 LYS A O 1
ATOM 1371 N N . ALA A 1 172 ? 17.129 -12.128 -8.693 1.00 94.69 172 ALA A N 1
ATOM 1372 C CA . ALA A 1 172 ? 16.965 -13.526 -9.096 1.00 94.69 172 ALA A CA 1
ATOM 1373 C C . ALA A 1 172 ? 16.912 -13.707 -10.623 1.00 94.69 172 ALA A C 1
ATOM 1375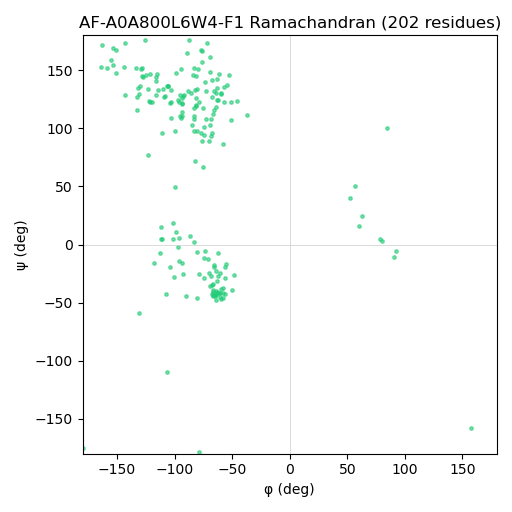 O O . ALA A 1 172 ? 17.410 -14.704 -11.144 1.00 94.69 172 ALA A O 1
ATOM 1376 N N . PHE A 1 173 ? 16.345 -12.735 -11.341 1.00 94.75 173 PHE A N 1
ATOM 1377 C CA . PHE A 1 173 ? 16.209 -12.749 -12.799 1.00 94.75 173 PHE A CA 1
ATOM 1378 C C . PHE A 1 173 ? 17.255 -11.885 -13.520 1.00 94.75 173 PHE A C 1
ATOM 1380 O O . PHE A 1 173 ? 17.088 -11.592 -14.697 1.00 94.75 173 PHE A O 1
ATOM 1387 N N . LYS A 1 174 ? 18.368 -11.523 -12.870 1.00 92.50 174 LYS A N 1
ATOM 1388 C CA . LYS A 1 174 ? 19.388 -10.620 -13.435 1.00 92.50 174 LYS A CA 1
ATOM 1389 C C . LYS A 1 174 ? 19.978 -11.068 -14.785 1.00 92.50 174 LYS A C 1
ATOM 1391 O O . LYS A 1 174 ? 20.372 -10.229 -15.584 1.00 92.50 174 LYS A O 1
ATOM 1396 N N . GLU A 1 175 ? 20.030 -12.375 -15.050 1.00 95.44 175 GLU A N 1
ATOM 1397 C CA . GLU A 1 175 ? 20.531 -12.936 -16.321 1.00 95.44 175 GLU A CA 1
ATOM 1398 C C . GLU A 1 175 ? 19.487 -12.898 -17.461 1.00 95.44 175 GLU A C 1
ATOM 1400 O O . GLU A 1 175 ? 19.783 -13.258 -18.602 1.00 95.44 175 GLU A O 1
ATOM 1405 N N . ARG A 1 176 ? 18.243 -12.501 -17.166 1.00 94.50 176 ARG A N 1
ATOM 1406 C CA . ARG A 1 176 ? 17.136 -12.394 -18.123 1.00 94.50 176 ARG A CA 1
ATOM 1407 C C . ARG A 1 176 ? 16.967 -10.941 -18.554 1.00 94.50 176 ARG A C 1
ATOM 1409 O O . ARG A 1 176 ? 16.298 -10.156 -17.896 1.00 94.50 176 ARG A O 1
ATOM 1416 N N . ASN A 1 177 ? 17.533 -10.606 -19.710 1.00 90.81 177 ASN A N 1
ATOM 1417 C CA . ASN A 1 177 ? 17.429 -9.264 -20.301 1.00 90.81 177 ASN A CA 1
ATOM 1418 C C . ASN A 1 177 ? 16.043 -8.959 -20.900 1.00 90.81 177 ASN A C 1
ATOM 1420 O O . ASN A 1 177 ? 15.807 -7.854 -21.384 1.00 90.81 177 ASN A O 1
ATOM 1424 N N . ASP A 1 178 ? 15.153 -9.949 -20.926 1.00 93.31 178 ASP A N 1
ATOM 1425 C CA . ASP A 1 178 ? 13.791 -9.861 -21.441 1.00 93.31 178 ASP A CA 1
ATOM 1426 C C . ASP A 1 178 ? 12.747 -9.590 -20.346 1.00 93.31 178 ASP A C 1
ATOM 1428 O O . ASP A 1 178 ? 11.557 -9.617 -20.642 1.00 93.31 178 ASP A O 1
ATOM 1432 N N . ILE A 1 179 ? 13.160 -9.351 -19.096 1.00 93.38 179 ILE A N 1
ATOM 1433 C CA . ILE A 1 179 ? 12.266 -9.094 -17.959 1.00 93.38 179 ILE A CA 1
ATOM 1434 C C . ILE A 1 179 ? 12.602 -7.744 -17.321 1.00 93.38 179 ILE A C 1
ATOM 1436 O O . ILE A 1 179 ? 13.763 -7.460 -17.035 1.00 93.38 179 ILE A O 1
ATOM 1440 N N . GLU A 1 180 ? 11.577 -6.941 -17.039 1.00 90.56 180 GLU A N 1
ATOM 1441 C CA . GLU A 1 180 ? 11.693 -5.674 -16.315 1.00 90.56 180 GLU A CA 1
ATOM 1442 C C . GLU A 1 180 ? 10.681 -5.603 -15.169 1.00 90.56 180 GLU A C 1
ATOM 1444 O O . GLU A 1 180 ? 9.505 -5.934 -15.327 1.00 90.56 180 GLU A O 1
ATOM 1449 N N . PHE A 1 181 ? 11.139 -5.129 -14.014 1.00 92.00 181 PHE A N 1
ATOM 1450 C CA . PHE A 1 181 ? 10.293 -4.820 -12.864 1.00 92.00 181 PHE A CA 1
ATOM 1451 C C . PHE A 1 181 ? 10.132 -3.305 -12.785 1.00 92.00 181 PHE A C 1
ATOM 1453 O O . PHE A 1 181 ? 11.125 -2.582 -12.708 1.00 92.00 181 PHE A O 1
ATOM 1460 N N . VAL A 1 182 ? 8.892 -2.821 -12.826 1.00 91.56 182 VAL A N 1
ATOM 1461 C CA . VAL A 1 182 ? 8.573 -1.389 -12.842 1.00 91.56 182 VAL A CA 1
ATOM 1462 C C . VAL A 1 182 ? 7.676 -1.075 -11.655 1.00 91.56 182 VAL A C 1
ATOM 1464 O O . VAL A 1 182 ? 6.599 -1.650 -11.502 1.00 91.56 182 VAL A O 1
ATOM 1467 N N . MET A 1 183 ? 8.116 -0.139 -10.819 1.00 93.06 183 MET A N 1
ATOM 1468 C CA . MET A 1 183 ? 7.332 0.368 -9.698 1.00 93.06 183 MET A CA 1
ATOM 1469 C C . MET A 1 183 ? 6.760 1.741 -10.055 1.00 93.06 183 MET A C 1
ATOM 1471 O O . MET A 1 183 ? 7.511 2.656 -10.382 1.00 93.06 183 MET A O 1
ATOM 1475 N N . VAL A 1 184 ? 5.436 1.882 -10.000 1.00 93.62 184 VAL A N 1
ATOM 1476 C CA . VAL A 1 184 ? 4.703 3.102 -10.356 1.00 93.62 184 VAL A CA 1
ATOM 1477 C C . VAL A 1 184 ? 4.146 3.738 -9.087 1.00 93.62 184 VAL A C 1
ATOM 1479 O O . VAL A 1 184 ? 3.449 3.073 -8.316 1.00 93.62 184 VAL A O 1
ATOM 1482 N N . SER A 1 185 ? 4.436 5.024 -8.867 1.00 93.56 185 SER A N 1
ATOM 1483 C CA . SER A 1 185 ? 3.798 5.758 -7.775 1.00 93.56 185 SER A CA 1
ATOM 1484 C C . SER A 1 185 ? 2.396 6.224 -8.152 1.00 93.56 185 SER A C 1
ATOM 1486 O O . SER A 1 185 ? 2.200 6.799 -9.222 1.00 93.56 185 SER A O 1
ATOM 1488 N N . PHE A 1 186 ? 1.432 6.020 -7.254 1.00 90.19 186 PHE A N 1
ATOM 1489 C CA . PHE A 1 186 ? 0.085 6.587 -7.381 1.00 90.19 186 PHE A CA 1
ATOM 1490 C C . PHE A 1 186 ? -0.110 7.884 -6.573 1.00 90.19 186 PHE A C 1
ATOM 1492 O O . PHE A 1 186 ? -1.159 8.519 -6.668 1.00 90.19 186 PHE A O 1
ATOM 1499 N N . ASP A 1 187 ? 0.906 8.337 -5.830 1.00 92.00 187 ASP A N 1
ATOM 1500 C CA . ASP A 1 187 ?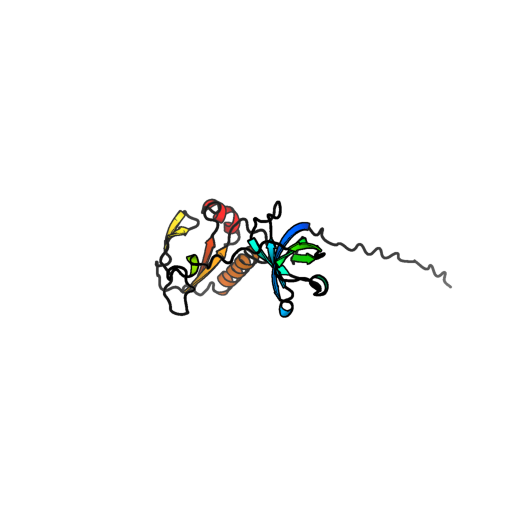 0.894 9.585 -5.053 1.00 92.00 187 ASP A CA 1
ATOM 1501 C C . ASP A 1 187 ? 1.619 10.722 -5.796 1.00 92.00 187 ASP A C 1
ATOM 1503 O O . ASP A 1 187 ? 2.486 11.416 -5.265 1.00 92.00 187 ASP A O 1
ATOM 1507 N N . TYR A 1 188 ? 1.260 10.917 -7.068 1.00 88.50 188 TYR A N 1
ATOM 1508 C CA . TYR A 1 188 ? 1.956 11.792 -8.026 1.00 88.50 188 TYR A CA 1
ATOM 1509 C C . TYR A 1 188 ? 2.110 13.262 -7.587 1.00 88.50 188 TYR A C 1
ATOM 1511 O O . TYR A 1 188 ? 2.932 13.995 -8.136 1.00 88.50 188 TYR A O 1
ATOM 1519 N N . LYS A 1 189 ? 1.309 13.727 -6.618 1.00 89.81 189 LYS A N 1
ATOM 1520 C CA . LYS A 1 189 ? 1.417 15.085 -6.059 1.00 89.81 189 LYS A CA 1
ATOM 1521 C C . LYS A 1 189 ? 2.618 15.240 -5.126 1.00 89.81 189 LYS A C 1
ATOM 1523 O O . LYS A 1 189 ? 3.111 16.354 -4.968 1.00 89.81 189 LYS A O 1
ATOM 1528 N N . HIS A 1 190 ? 3.040 14.159 -4.476 1.00 92.25 190 HIS A N 1
ATOM 1529 C CA . HIS A 1 190 ? 4.158 14.144 -3.537 1.00 92.25 190 HIS A CA 1
ATOM 1530 C C . HIS A 1 190 ? 5.384 13.442 -4.122 1.00 92.25 190 HIS A C 1
ATOM 1532 O O . HIS A 1 190 ? 6.498 13.949 -4.006 1.00 92.25 190 HIS A O 1
ATOM 1538 N N . ASP A 1 191 ? 5.162 12.315 -4.794 1.00 94.00 191 ASP A N 1
ATOM 1539 C CA . ASP A 1 191 ? 6.199 11.437 -5.322 1.00 94.00 191 ASP A CA 1
ATOM 1540 C C . ASP A 1 191 ? 6.728 11.947 -6.665 1.00 94.00 191 ASP A C 1
ATOM 1542 O O . ASP A 1 191 ? 6.469 11.394 -7.735 1.00 94.00 191 ASP A O 1
ATOM 1546 N N . THR A 1 192 ? 7.488 13.038 -6.611 1.00 95.31 192 THR A N 1
ATOM 1547 C CA . THR A 1 192 ? 8.268 13.502 -7.762 1.00 95.31 192 THR A CA 1
ATOM 1548 C C . THR A 1 192 ? 9.427 12.535 -8.055 1.00 95.31 192 THR A C 1
ATOM 1550 O O . THR A 1 192 ? 9.861 11.810 -7.154 1.00 95.31 192 THR A O 1
ATOM 1553 N N . PRO A 1 193 ? 10.015 12.557 -9.270 1.00 95.25 193 PRO A N 1
ATOM 1554 C CA . PRO A 1 193 ? 11.203 11.758 -9.581 1.00 95.25 193 PRO A CA 1
ATOM 1555 C C . PRO A 1 193 ? 12.338 11.910 -8.560 1.00 95.25 193 PRO A C 1
ATOM 1557 O O . PRO A 1 193 ? 12.955 10.923 -8.172 1.00 95.25 193 PRO A O 1
ATOM 1560 N N . SER A 1 194 ? 12.572 13.129 -8.059 1.00 94.69 194 SER A N 1
ATOM 1561 C CA . SER A 1 194 ? 13.587 13.384 -7.032 1.00 94.69 194 SER A CA 1
ATOM 1562 C C . SER A 1 194 ? 13.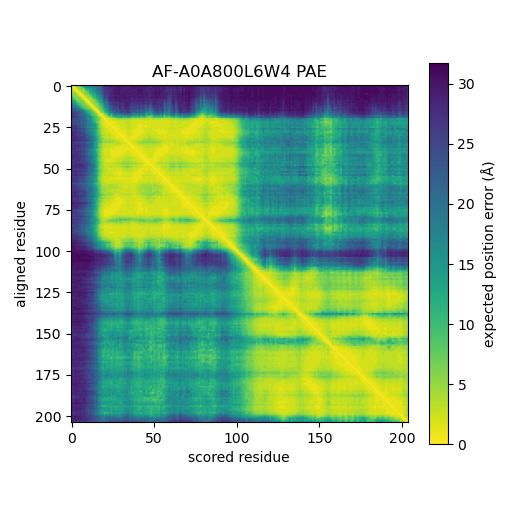241 12.738 -5.690 1.00 94.69 194 SER A C 1
ATOM 1564 O O . SER A 1 194 ? 14.101 12.109 -5.091 1.00 94.69 194 SER A O 1
ATOM 1566 N N . VAL A 1 195 ? 11.984 12.835 -5.239 1.00 95.00 195 VAL A N 1
ATOM 1567 C CA . VAL A 1 195 ? 11.531 12.226 -3.976 1.00 95.00 195 VAL A CA 1
ATOM 1568 C C . VAL A 1 195 ? 11.630 10.702 -4.046 1.00 95.00 195 VAL A C 1
ATOM 1570 O O . VAL A 1 195 ? 12.145 10.071 -3.124 1.00 95.00 195 VAL A O 1
ATOM 1573 N N . LEU A 1 196 ? 11.207 10.109 -5.165 1.00 93.81 196 LEU A N 1
ATOM 1574 C CA . LEU A 1 196 ? 11.328 8.670 -5.394 1.00 93.81 196 LEU A CA 1
ATOM 1575 C C . LEU A 1 196 ? 12.793 8.219 -5.428 1.00 93.81 196 LEU A C 1
ATOM 1577 O O . LEU A 1 196 ? 13.126 7.191 -4.841 1.00 93.81 196 LEU A O 1
ATOM 1581 N N . LYS A 1 197 ? 13.676 8.993 -6.068 1.00 92.88 197 LYS A N 1
ATOM 1582 C CA . LYS A 1 197 ? 15.114 8.703 -6.128 1.00 92.88 197 LYS A CA 1
ATOM 1583 C C . LYS A 1 197 ? 15.781 8.818 -4.759 1.00 92.88 197 LYS A C 1
ATOM 1585 O O . LYS A 1 197 ? 16.572 7.949 -4.409 1.00 92.88 197 LYS A O 1
ATOM 1590 N N . ASP A 1 198 ? 15.427 9.824 -3.967 1.00 92.56 198 ASP A N 1
ATOM 1591 C CA . ASP A 1 198 ? 15.957 9.996 -2.612 1.00 92.56 198 ASP A CA 1
ATOM 1592 C C . ASP A 1 198 ? 15.498 8.868 -1.675 1.00 92.56 198 ASP A C 1
ATOM 1594 O O . ASP A 1 198 ? 16.279 8.379 -0.858 1.00 92.56 198 ASP A O 1
ATOM 1598 N N . PHE A 1 199 ? 14.243 8.428 -1.804 1.00 90.44 199 PHE A N 1
ATOM 1599 C CA . PHE A 1 199 ? 13.667 7.409 -0.930 1.00 90.44 199 PHE A CA 1
ATOM 1600 C C . PHE A 1 199 ? 14.075 5.981 -1.325 1.00 90.44 199 PHE A C 1
ATOM 1602 O O . PHE A 1 199 ? 14.469 5.190 -0.469 1.00 90.44 199 PHE A O 1
ATOM 1609 N N . TYR A 1 200 ? 13.999 5.642 -2.615 1.00 87.25 200 TYR A N 1
ATOM 1610 C CA . TYR A 1 200 ? 14.228 4.280 -3.107 1.00 87.25 200 TYR A CA 1
ATOM 1611 C C . TYR A 1 200 ? 15.579 4.075 -3.787 1.00 87.25 200 TYR A C 1
ATOM 1613 O O . TYR A 1 200 ? 16.025 2.937 -3.849 1.00 87.25 200 TYR A O 1
ATOM 1621 N N . GLY A 1 201 ? 16.272 5.120 -4.249 1.00 80.31 201 GLY A N 1
ATOM 1622 C CA . GLY A 1 201 ? 17.462 5.018 -5.114 1.00 80.31 201 GLY A CA 1
ATOM 1623 C C . GLY A 1 201 ? 18.685 4.303 -4.528 1.00 80.31 201 GLY A C 1
ATOM 1624 O O . GLY A 1 201 ? 19.665 4.105 -5.232 1.00 80.31 201 GLY A O 1
ATOM 1625 N N . SER A 1 202 ? 18.666 3.948 -3.242 1.00 75.38 202 SER A N 1
ATOM 1626 C CA . SER A 1 202 ? 19.682 3.083 -2.620 1.00 75.38 202 SER A CA 1
ATOM 1627 C C . SER A 1 202 ? 19.304 1.595 -2.612 1.00 75.38 202 SER A C 1
ATOM 1629 O O . SER A 1 202 ? 20.151 0.744 -2.348 1.00 75.38 202 SER A O 1
ATOM 1631 N N . THR A 1 203 ? 18.025 1.295 -2.845 1.00 68.75 203 THR A N 1
ATOM 1632 C CA . THR A 1 203 ? 17.414 -0.043 -2.822 1.00 68.75 203 THR A CA 1
ATOM 1633 C C . THR A 1 203 ? 17.220 -0.611 -4.232 1.00 68.75 203 THR A C 1
ATOM 1635 O O . THR A 1 203 ? 17.241 -1.827 -4.394 1.00 68.75 203 THR A O 1
ATOM 1638 N N . ILE A 1 204 ? 17.057 0.264 -5.227 1.00 63.59 204 ILE A N 1
ATOM 1639 C CA . ILE A 1 204 ? 17.047 -0.008 -6.679 1.00 63.59 204 ILE A CA 1
ATOM 1640 C C . ILE A 1 204 ? 18.391 0.383 -7.289 1.00 63.59 204 ILE A C 1
ATOM 1642 O O . ILE A 1 204 ? 18.848 -0.344 -8.197 1.00 63.59 204 ILE A O 1
#

Secondary structure (DSSP, 8-state):
--------------------EEEEEEEEEEEEEGGGTEEEEEEPPBTTTB-SEEEEEEBS-GGGGTT--TTEEEEEEEEE-SS-EEEEEEEEEEEPPP------TTTSSTTTSPPPTTPPPPP-EEE-TTS-EEETT--SS-EEEEEEE-TT---TTTHHHHHHHHHHHHHHTTT-TTEEEEEEES-TTT--HHHHHHHHTTT-

Sequence (204 aa):
MEKIILFLGLIICFSCSSPEKIYSVKGTIYEIKPDSMMIAIAHDTIPDLMYPMIMPFDLKDLKEIEGLSIGDSVHFEFVWGDTSTWARKFKVVGQGKLPEDEDDDFFEDENYSERGIGEIIDNVAFLDLDSSFVRLSDSDGKYRFLSFIFTRCPMPNMCPAVVIKNDYLAKAFKERNDIEFVMVSFDYKHDTPSVLKDFYGSTI

pLDDT: mean 84.1, std 15.61, range [36.97, 97.44]

Radius of gyration: 24.19 Å; Cα contacts (8 Å, |Δi|>4): 293; chains: 1; bounding box: 58×48×81 Å